Protein AF-0000000083608408 (afdb_homodimer)

Foldseek 3Di:
DVVVVVVVVVVVLVVLQVQLLVCLLVLVQVSNLVSVVVPRDQADQDPVFDGSLLSNLLSLRLSSNLSCLVSPRDFQDQTPVGDTSLRSNQVSVRPRNNVSCCVSPVVNVVSVVVCCVPVDNPPPPPPPPRPPPPPPVD/DVVVVVVVVVVVLVVLQVQLLVCLLVLVQVSNLVSVVVPRDQADQDPVFDGSLLSNLLSLRLSSNLSCLVSPRDFQDQTPVGDTSLRSNQVSVRPRNNVSCCVSPVVNVVSVVVVCVPVDNPPPPPPDCRPPPPPPVD

Radius of gyration: 24.08 Å; Cα contacts (8 Å, |Δi|>4): 326; chains: 2; bounding box: 54×74×50 Å

Solvent-accessible surface area (backbone atoms only — not comparable to full-atom values): 15756 Å² total; per-residue (Å²): 114,72,65,58,52,50,51,50,49,52,51,51,45,49,38,30,29,52,50,32,43,53,24,42,64,70,60,25,54,68,56,30,48,52,38,45,74,74,60,31,62,50,79,53,64,49,98,84,55,41,31,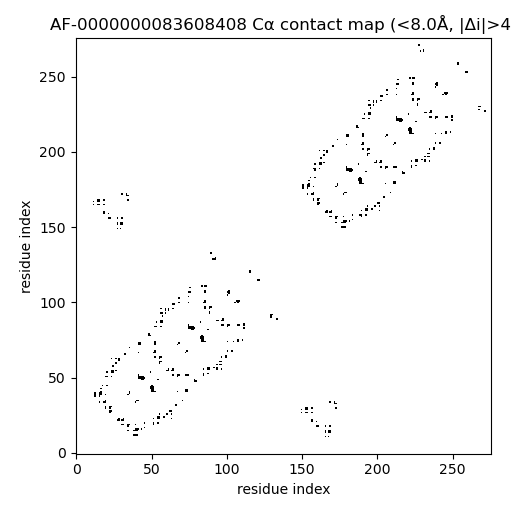51,55,47,42,12,46,75,64,67,32,60,69,49,38,53,53,38,52,75,69,64,40,78,54,74,58,63,41,91,86,67,41,28,49,55,52,48,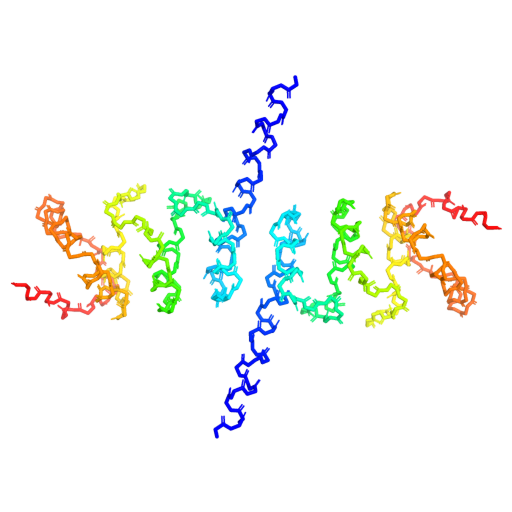19,57,72,68,63,36,82,56,48,36,58,51,45,45,70,76,39,56,71,45,52,57,53,49,52,54,47,45,66,67,67,40,73,78,72,63,76,74,79,70,80,64,77,82,71,74,64,76,80,121,115,74,63,59,53,50,50,49,50,50,50,51,44,50,39,31,29,51,49,34,44,51,24,44,64,72,60,26,56,67,56,30,49,54,38,45,75,75,60,32,62,51,81,53,65,48,98,83,55,42,31,50,54,47,42,12,45,75,63,66,32,59,70,50,37,52,53,38,51,75,69,64,40,77,54,73,59,65,41,91,86,67,43,28,49,56,52,50,18,57,75,66,63,36,80,56,46,36,58,51,45,43,71,76,37,56,69,48,53,58,53,50,53,56,46,46,68,67,68,40,74,77,72,62,76,74,78,69,80,63,76,84,72,76,65,76,81,121

Structure (mmCIF, N/CA/C/O backbone):
data_AF-0000000083608408-model_v1
#
loop_
_entity.id
_entity.type
_entity.pdbx_description
1 polymer 'Uncharacterized protein'
#
loop_
_atom_site.group_PDB
_atom_site.id
_atom_site.type_symbol
_atom_site.label_atom_id
_atom_site.label_alt_id
_atom_site.label_comp_id
_atom_site.label_asym_id
_atom_site.label_entity_id
_atom_site.label_seq_id
_atom_site.pdbx_PDB_ins_code
_atom_site.Cartn_x
_atom_site.Cartn_y
_atom_site.Cartn_z
_atom_site.occupancy
_atom_site.B_iso_or_equiv
_atom_site.auth_seq_id
_atom_site.auth_comp_id
_atom_site.auth_asym_id
_atom_site.auth_atom_id
_atom_site.pdbx_PDB_model_num
ATOM 1 N N . MET A 1 1 ? 26.375 12.125 -11.766 1 44.5 1 MET A N 1
ATOM 2 C CA . MET A 1 1 ? 25 12.523 -12.047 1 44.5 1 MET A CA 1
ATOM 3 C C . MET A 1 1 ? 24.156 11.328 -12.453 1 44.5 1 MET A C 1
ATOM 5 O O . MET A 1 1 ? 22.984 11.211 -12.055 1 44.5 1 MET A O 1
ATOM 9 N N . LEU A 1 2 ? 24.766 10.391 -13.344 1 52.06 2 LEU A N 1
ATOM 10 C CA . LEU A 1 2 ? 24.172 9.188 -13.922 1 52.06 2 LEU A CA 1
ATOM 11 C C . LEU A 1 2 ? 23.75 8.219 -12.836 1 52.06 2 LEU A C 1
ATOM 13 O O . LEU A 1 2 ? 22.641 7.688 -12.867 1 52.06 2 LEU A O 1
ATOM 17 N N . ASN A 1 3 ? 24.594 8.195 -11.758 1 60.78 3 ASN A N 1
ATOM 18 C CA . ASN A 1 3 ? 24.531 7.145 -10.75 1 60.78 3 ASN A CA 1
ATOM 19 C C . ASN A 1 3 ? 23.453 7.434 -9.703 1 60.78 3 ASN A C 1
ATOM 21 O O . ASN A 1 3 ? 22.797 6.512 -9.203 1 60.78 3 ASN A O 1
ATOM 25 N N . VAL A 1 4 ? 23.188 8.812 -9.586 1 64.75 4 VAL A N 1
ATOM 26 C CA . VAL A 1 4 ? 22.172 9.227 -8.633 1 64.75 4 VAL A CA 1
ATOM 27 C C . VAL A 1 4 ? 20.781 8.977 -9.211 1 64.75 4 VAL A C 1
ATOM 29 O O . VAL A 1 4 ? 19.875 8.508 -8.516 1 64.75 4 VAL A O 1
ATOM 32 N N . GLU A 1 5 ? 20.781 9.141 -10.484 1 74.69 5 GLU A N 1
ATOM 33 C CA . GLU A 1 5 ? 19.5 8.961 -11.148 1 74.69 5 GLU A CA 1
ATOM 34 C C . GLU A 1 5 ? 19.094 7.492 -11.18 1 74.69 5 GLU A C 1
ATOM 36 O O . GLU A 1 5 ? 17.922 7.164 -10.992 1 74.69 5 GLU A O 1
ATOM 41 N N . GLU A 1 6 ? 20.141 6.723 -11.422 1 76.69 6 GLU A N 1
ATOM 42 C CA . GLU A 1 6 ? 19.859 5.293 -11.453 1 76.69 6 GLU A CA 1
ATOM 43 C C . GLU A 1 6 ? 19.469 4.777 -10.07 1 76.69 6 GLU A C 1
ATOM 45 O O . GLU A 1 6 ? 18.562 3.953 -9.945 1 76.69 6 GLU A O 1
ATOM 50 N N . THR A 1 7 ? 20.141 5.227 -9.164 1 80.56 7 THR A N 1
ATOM 51 C CA . THR A 1 7 ? 19.844 4.828 -7.789 1 80.56 7 THR A CA 1
ATOM 52 C C . THR A 1 7 ? 18.453 5.281 -7.383 1 80.56 7 THR A C 1
ATOM 54 O O . THR A 1 7 ? 17.719 4.531 -6.742 1 80.56 7 THR A O 1
ATOM 57 N N . ASP A 1 8 ? 18.109 6.422 -7.852 1 82.56 8 ASP A N 1
ATOM 58 C CA . ASP A 1 8 ? 16.781 6.949 -7.543 1 82.56 8 ASP A CA 1
ATOM 59 C C . ASP A 1 8 ? 15.695 6.129 -8.227 1 82.56 8 ASP A C 1
ATOM 61 O O . ASP A 1 8 ? 14.656 5.84 -7.621 1 82.56 8 ASP A O 1
ATOM 65 N N . ARG A 1 9 ? 16.047 5.707 -9.375 1 87.81 9 ARG A N 1
ATOM 66 C CA . ARG A 1 9 ? 15.086 4.891 -10.117 1 87.81 9 ARG A CA 1
ATOM 67 C C . ARG A 1 9 ? 14.898 3.531 -9.453 1 87.81 9 ARG A C 1
ATOM 69 O O . ARG A 1 9 ? 13.781 3.027 -9.367 1 87.81 9 ARG A O 1
ATOM 76 N N . GLU A 1 10 ? 15.906 2.965 -8.992 1 88.75 10 GLU A N 1
ATOM 77 C CA . GLU A 1 10 ? 15.836 1.653 -8.352 1 88.75 10 GLU A CA 1
ATOM 78 C C . GLU A 1 10 ? 15.102 1.728 -7.02 1 88.75 10 GLU A C 1
ATOM 80 O O . GLU A 1 10 ? 14.344 0.819 -6.672 1 88.75 10 GLU A O 1
ATOM 85 N N . THR A 1 11 ? 15.352 2.738 -6.371 1 89.81 11 THR A N 1
ATOM 86 C CA . THR A 1 11 ? 14.68 2.928 -5.09 1 89.81 11 THR A CA 1
ATOM 87 C C . THR A 1 11 ? 13.172 3.086 -5.289 1 89.81 11 THR A C 1
ATOM 89 O O . THR A 1 11 ? 12.383 2.504 -4.547 1 89.81 11 THR A O 1
ATOM 92 N N . LYS A 1 12 ? 12.844 3.83 -6.289 1 91 12 LYS A N 1
ATOM 93 C CA . LYS A 1 12 ? 11.43 4.035 -6.598 1 91 12 LYS A CA 1
ATOM 94 C C . LYS A 1 12 ? 10.766 2.729 -7.016 1 91 12 LYS A C 1
ATOM 96 O O . LYS A 1 12 ? 9.625 2.455 -6.629 1 91 12 LYS A O 1
ATOM 101 N N . LYS A 1 13 ? 11.492 2.016 -7.719 1 92.62 13 LYS A N 1
ATOM 102 C CA . LYS A 1 13 ? 10.961 0.722 -8.141 1 92.62 13 LYS A CA 1
ATOM 103 C C . LYS A 1 13 ? 10.766 -0.206 -6.941 1 92.62 13 LYS A C 1
ATOM 105 O O . LYS A 1 13 ? 9.758 -0.914 -6.859 1 92.62 13 LYS A O 1
ATOM 110 N N . MET A 1 14 ? 11.664 -0.165 -6.082 1 94.5 14 MET A N 1
ATOM 111 C CA . MET A 1 14 ? 11.578 -0.999 -4.887 1 94.5 14 MET A CA 1
ATOM 112 C C . MET A 1 14 ? 10.43 -0.548 -3.99 1 94.5 14 MET A C 1
ATOM 114 O O . MET A 1 14 ? 9.711 -1.377 -3.428 1 94.5 14 MET A O 1
ATOM 118 N N . ASP A 1 15 ? 10.242 0.715 -3.867 1 94.94 15 ASP A N 1
ATOM 119 C CA . ASP A 1 15 ? 9.125 1.247 -3.092 1 94.94 15 ASP A CA 1
ATOM 120 C C . ASP A 1 15 ? 7.789 0.808 -3.684 1 94.94 15 ASP A C 1
ATOM 122 O O . ASP A 1 15 ? 6.863 0.456 -2.949 1 94.94 15 ASP A O 1
ATOM 126 N N . MET A 1 16 ? 7.746 0.791 -4.969 1 96.75 16 MET A N 1
ATOM 127 C CA . MET A 1 16 ? 6.527 0.374 -5.656 1 96.75 16 MET A CA 1
ATOM 128 C C . MET A 1 16 ? 6.246 -1.105 -5.418 1 96.75 16 MET A C 1
ATOM 130 O O . MET A 1 16 ? 5.098 -1.5 -5.223 1 96.75 16 MET A O 1
ATOM 134 N N . PHE A 1 17 ? 7.316 -1.763 -5.457 1 97.19 17 PHE A N 1
ATOM 135 C CA . PHE A 1 17 ? 7.199 -3.191 -5.199 1 97.19 17 PHE A CA 1
ATOM 136 C C . PHE A 1 17 ? 6.656 -3.445 -3.795 1 97.19 17 PHE A C 1
ATOM 138 O O . PHE A 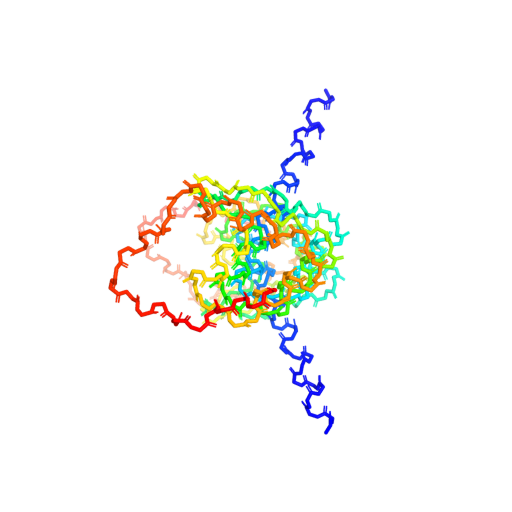1 17 ? 5.707 -4.211 -3.619 1 97.19 17 PHE A O 1
ATOM 145 N N . PHE A 1 18 ? 7.156 -2.787 -2.889 1 97.44 18 PHE A N 1
ATOM 146 C CA . PHE A 1 18 ? 6.73 -3.02 -1.513 1 97.44 18 PHE A CA 1
ATOM 147 C C . PHE A 1 18 ? 5.305 -2.529 -1.297 1 97.44 18 PHE A C 1
ATOM 149 O O . PHE A 1 18 ? 4.527 -3.16 -0.577 1 97.44 18 PHE A O 1
ATOM 156 N N . ALA A 1 19 ? 4.98 -1.466 -1.859 1 98.12 19 ALA A N 1
ATOM 157 C CA . ALA A 1 19 ? 3.604 -0.984 -1.807 1 98.12 19 ALA A CA 1
ATOM 158 C C . ALA A 1 19 ? 2.641 -2.008 -2.402 1 98.12 19 ALA A C 1
ATOM 160 O O . ALA A 1 19 ? 1.568 -2.258 -1.846 1 98.12 19 ALA A O 1
ATOM 161 N N . LEU A 1 20 ? 3.041 -2.594 -3.455 1 98.5 20 LEU A N 1
ATOM 162 C CA . LEU A 1 20 ? 2.219 -3.625 -4.078 1 98.5 20 LEU A CA 1
ATOM 163 C C . LEU A 1 20 ? 2.031 -4.812 -3.141 1 98.5 20 LEU A C 1
ATOM 165 O O . LEU A 1 20 ? 0.909 -5.289 -2.953 1 98.5 20 LEU A O 1
ATOM 169 N N . CYS A 1 21 ? 3.139 -5.227 -2.578 1 98.31 21 CYS A N 1
ATOM 170 C CA . CYS A 1 21 ? 3.051 -6.367 -1.673 1 98.31 21 CYS A CA 1
ATOM 171 C C . CYS A 1 21 ? 2.066 -6.09 -0.543 1 98.31 21 CYS A C 1
ATOM 173 O O . CYS A 1 21 ? 1.27 -6.957 -0.182 1 98.31 21 CYS A O 1
ATOM 175 N N . MET A 1 22 ? 2.107 -4.922 -0.056 1 97.38 22 MET A N 1
ATOM 176 C CA . MET A 1 22 ? 1.212 -4.555 1.038 1 97.38 22 MET A CA 1
ATOM 177 C C . MET A 1 22 ? -0.243 -4.582 0.583 1 97.38 22 MET A C 1
ATOM 179 O O . MET A 1 22 ? -1.108 -5.109 1.283 1 97.38 22 MET A O 1
ATOM 183 N N . THR A 1 23 ? -0.482 -4.016 -0.539 1 98.31 23 THR A N 1
ATOM 184 C CA . THR A 1 23 ? -1.849 -3.955 -1.047 1 98.31 23 THR A CA 1
ATOM 185 C C . THR A 1 23 ? -2.361 -5.352 -1.381 1 98.31 23 THR A C 1
ATOM 187 O O . THR A 1 23 ? -3.541 -5.648 -1.18 1 98.31 23 THR A O 1
ATOM 190 N N . VAL A 1 24 ? -1.518 -6.188 -1.863 1 98.38 24 VAL A N 1
ATOM 191 C CA . VAL A 1 24 ? -1.881 -7.562 -2.182 1 98.38 24 VAL A CA 1
ATOM 192 C C . VAL A 1 24 ? -2.217 -8.32 -0.899 1 98.38 24 VAL A C 1
ATOM 194 O O . VAL A 1 24 ? -3.236 -9.008 -0.826 1 98.38 24 VAL A O 1
ATOM 197 N N . GLU A 1 25 ? -1.402 -8.164 0.03 1 97.31 25 GLU A N 1
ATOM 198 C CA . GLU A 1 25 ? -1.582 -8.852 1.307 1 97.31 25 GLU A CA 1
ATOM 199 C C . GLU A 1 25 ? -2.916 -8.477 1.948 1 97.31 25 GLU A C 1
ATOM 201 O O . GLU A 1 25 ? -3.598 -9.336 2.516 1 97.31 25 GLU A O 1
ATOM 206 N N . LYS A 1 26 ? -3.32 -7.219 1.754 1 97.06 26 LYS A N 1
ATOM 207 C CA . LYS A 1 26 ? -4.523 -6.727 2.422 1 97.06 26 LYS A CA 1
ATOM 208 C C . LYS A 1 26 ? -5.75 -6.887 1.531 1 97.06 26 LYS A C 1
ATOM 210 O O . LYS A 1 26 ? -6.883 -6.719 1.991 1 97.06 26 LYS A O 1
ATOM 215 N N . GLY A 1 27 ? -5.512 -7.156 0.297 1 97.38 27 GLY A N 1
ATOM 216 C CA . GLY A 1 27 ? -6.617 -7.363 -0.625 1 97.38 27 GLY A CA 1
ATOM 217 C C . GLY A 1 27 ? -7.176 -6.07 -1.188 1 97.38 27 GLY A C 1
ATOM 218 O O . GLY A 1 27 ? -8.352 -6 -1.548 1 97.38 27 GLY A O 1
ATOM 219 N N . TYR A 1 28 ? -6.422 -5.031 -1.201 1 97.44 28 TYR A N 1
ATOM 220 C CA . TYR A 1 28 ? -6.844 -3.77 -1.799 1 97.44 28 TYR A CA 1
ATOM 221 C C . TYR A 1 28 ? -6.68 -3.803 -3.314 1 97.44 28 TYR A C 1
ATOM 223 O O . TYR A 1 28 ? -5.703 -3.277 -3.85 1 97.44 28 TYR A O 1
ATOM 231 N N . LEU A 1 29 ? -7.66 -4.262 -3.963 1 97.5 29 LEU A N 1
ATOM 232 C CA . LEU A 1 29 ? -7.598 -4.633 -5.375 1 97.5 29 LEU A CA 1
ATOM 233 C C . LEU A 1 29 ? -7.316 -3.412 -6.242 1 97.5 29 LEU A C 1
ATOM 235 O O . LEU A 1 29 ? -6.422 -3.441 -7.09 1 97.5 29 LEU A O 1
ATOM 239 N N . LEU A 1 30 ? -8.031 -2.387 -6.039 1 96.81 30 LEU A N 1
ATOM 240 C CA . LEU A 1 30 ? -7.895 -1.199 -6.875 1 96.81 30 LEU A CA 1
ATOM 241 C C . LEU A 1 30 ? -6.523 -0.56 -6.684 1 96.81 30 LEU A C 1
ATOM 243 O O . LEU A 1 30 ? -5.902 -0.118 -7.652 1 96.81 30 LEU A O 1
ATOM 247 N N . ALA A 1 31 ? -6.074 -0.436 -5.48 1 98 31 ALA A N 1
ATOM 248 C CA . ALA A 1 31 ? -4.75 0.111 -5.203 1 98 31 ALA A CA 1
ATOM 249 C C . ALA A 1 31 ? -3.66 -0.73 -5.859 1 98 31 ALA A C 1
ATOM 251 O O . ALA A 1 31 ? -2.725 -0.191 -6.457 1 98 31 ALA A O 1
ATOM 252 N N . ALA A 1 32 ? -3.795 -2.016 -5.754 1 98.5 32 ALA A N 1
ATOM 253 C CA . ALA A 1 32 ? -2.832 -2.91 -6.391 1 98.5 32 ALA A CA 1
ATOM 254 C C . ALA A 1 32 ? -2.809 -2.705 -7.906 1 98.5 32 ALA A C 1
ATOM 256 O O . ALA A 1 32 ? -1.738 -2.646 -8.516 1 98.5 32 ALA A O 1
ATOM 257 N N . LYS A 1 33 ? -3.938 -2.6 -8.438 1 98.12 33 LYS A N 1
ATOM 258 C CA . LYS A 1 33 ? -4.027 -2.393 -9.883 1 98.12 33 LYS A CA 1
ATOM 259 C C . LYS A 1 33 ? -3.312 -1.112 -10.297 1 98.12 33 LYS A C 1
ATOM 261 O O . LYS A 1 33 ? -2.586 -1.099 -11.297 1 98.12 33 LYS A O 1
ATOM 266 N N . LEU A 1 34 ? -3.506 -0.077 -9.555 1 97.5 34 LEU A N 1
ATOM 267 C CA . LEU A 1 34 ? -2.859 1.195 -9.867 1 97.5 34 LEU A CA 1
ATOM 268 C C . LEU A 1 34 ? -1.342 1.058 -9.828 1 97.5 34 LEU A C 1
ATOM 270 O O . LEU A 1 34 ? -0.644 1.577 -10.703 1 97.5 34 LEU A O 1
ATOM 274 N N . LEU A 1 35 ? -0.902 0.351 -8.836 1 98.19 35 LEU A N 1
ATOM 275 C CA . LEU A 1 35 ? 0.536 0.172 -8.664 1 98.19 35 LEU A CA 1
ATOM 276 C C . LEU A 1 35 ? 1.116 -0.667 -9.797 1 98.19 35 LEU A C 1
ATOM 278 O O . LEU A 1 35 ? 2.176 -0.343 -10.336 1 98.19 35 LEU A O 1
ATOM 282 N N . ILE A 1 36 ? 0.429 -1.631 -10.219 1 98.12 36 ILE A N 1
ATOM 283 C CA . ILE A 1 36 ? 0.855 -2.508 -11.305 1 98.12 36 ILE A CA 1
ATOM 284 C C . ILE A 1 36 ? 0.865 -1.731 -12.625 1 98.12 36 ILE A C 1
ATOM 286 O O . ILE A 1 36 ? 1.832 -1.8 -13.383 1 98.12 36 ILE A O 1
ATOM 290 N N . ASP A 1 37 ? -0.181 -0.978 -12.805 1 97.19 37 ASP A N 1
ATOM 291 C CA . ASP A 1 37 ? -0.299 -0.207 -14.039 1 97.19 37 ASP A CA 1
ATOM 292 C C . ASP A 1 37 ? 0.819 0.827 -14.148 1 97.19 37 ASP A C 1
ATOM 294 O O . ASP A 1 37 ? 1.257 1.16 -15.258 1 97.19 37 ASP A O 1
ATOM 298 N N . TYR A 1 38 ? 1.264 1.273 -13.055 1 96.19 38 TYR A N 1
ATOM 299 C CA . TYR A 1 38 ? 2.338 2.262 -13.062 1 96.19 38 TYR A CA 1
ATOM 300 C C . TYR A 1 38 ? 3.684 1.601 -13.328 1 96.19 38 TYR A C 1
ATOM 302 O O . TYR A 1 38 ? 4.633 2.262 -13.758 1 96.19 38 TYR A O 1
ATOM 310 N N . GLY A 1 39 ? 3.791 0.252 -12.836 1 95.69 39 GLY A N 1
ATOM 311 C CA . GLY A 1 39 ? 5.016 -0.434 -13.211 1 95.69 39 GLY A CA 1
ATOM 312 C C . GLY A 1 39 ? 5.648 -1.198 -12.062 1 95.69 39 GLY A C 1
ATOM 313 O O . GLY A 1 39 ? 6.816 -1.588 -12.141 1 95.69 39 GLY A O 1
ATOM 314 N N . ALA A 1 40 ? 4.891 -1.402 -11.039 1 97.38 40 ALA A N 1
ATOM 315 C CA . ALA A 1 40 ? 5.434 -2.205 -9.945 1 97.38 40 ALA A CA 1
ATOM 316 C C . ALA A 1 40 ? 5.867 -3.582 -10.445 1 97.38 40 ALA A C 1
ATOM 318 O O . ALA A 1 40 ? 5.133 -4.242 -11.18 1 97.38 40 ALA A O 1
ATOM 319 N N . PRO A 1 41 ? 7.027 -4.016 -10.047 1 96.75 41 PRO A N 1
ATOM 320 C CA . PRO A 1 41 ? 7.477 -5.336 -10.492 1 96.75 41 PRO A CA 1
ATOM 321 C C . PRO A 1 41 ? 6.668 -6.477 -9.867 1 96.75 41 PRO A C 1
ATOM 323 O O . PRO A 1 41 ? 6.273 -6.395 -8.703 1 96.75 41 PRO A O 1
ATOM 326 N N . LEU A 1 42 ? 6.516 -7.5 -10.656 1 97.81 42 LEU A N 1
ATOM 327 C CA . LEU A 1 42 ? 5.703 -8.633 -10.219 1 97.81 42 LEU A CA 1
ATOM 328 C C . LEU A 1 42 ? 6.574 -9.844 -9.93 1 97.81 42 LEU A C 1
ATOM 330 O O . LEU A 1 42 ? 6.09 -10.859 -9.414 1 97.81 42 LEU A O 1
ATOM 334 N N . ASP A 1 43 ? 7.887 -9.734 -10.172 1 95.44 43 ASP A N 1
ATOM 335 C CA . ASP A 1 43 ? 8.758 -10.906 -10.117 1 95.44 43 ASP A CA 1
ATOM 336 C C . ASP A 1 43 ? 9.789 -10.766 -9 1 95.44 43 ASP A C 1
ATOM 338 O O . ASP A 1 43 ? 10.68 -11.609 -8.859 1 95.44 43 ASP A O 1
ATOM 342 N N . ARG A 1 44 ? 9.664 -9.719 -8.258 1 94.5 44 ARG A N 1
ATOM 343 C CA . ARG A 1 44 ? 10.578 -9.539 -7.137 1 94.5 44 ARG A CA 1
ATOM 344 C C . ARG A 1 44 ? 10.094 -10.297 -5.91 1 94.5 44 ARG A C 1
ATOM 346 O O . ARG A 1 44 ? 8.922 -10.688 -5.832 1 94.5 44 ARG A O 1
ATOM 353 N N . LEU A 1 45 ? 11.062 -10.477 -5.004 1 93.56 45 LEU A N 1
ATOM 354 C CA . LEU A 1 45 ? 10.781 -11.195 -3.764 1 93.56 45 LEU A CA 1
ATOM 355 C C . LEU A 1 45 ? 10.773 -10.242 -2.574 1 93.56 45 LEU A C 1
ATOM 357 O O . LEU A 1 45 ? 11.602 -9.32 -2.506 1 93.56 45 LEU A O 1
ATOM 361 N N . ASN A 1 46 ? 9.797 -10.5 -1.724 1 93.94 46 ASN A N 1
ATOM 362 C CA . ASN A 1 46 ? 9.797 -9.695 -0.504 1 93.94 46 ASN A CA 1
ATOM 363 C C . ASN A 1 46 ? 10.711 -10.297 0.561 1 93.94 46 ASN A C 1
ATOM 365 O O . ASN A 1 46 ? 11.539 -11.156 0.259 1 93.94 46 ASN A O 1
ATOM 369 N N . GLU A 1 47 ? 10.57 -9.805 1.775 1 90.62 47 GLU A N 1
ATOM 370 C CA . GLU A 1 47 ? 11.484 -10.172 2.848 1 90.62 47 GLU A CA 1
ATOM 371 C C . GLU A 1 47 ? 11.32 -11.648 3.227 1 90.62 47 GLU A C 1
ATOM 373 O O . GLU A 1 47 ? 12.25 -12.258 3.764 1 90.62 47 GLU A O 1
ATOM 378 N N . VAL A 1 48 ? 10.211 -12.227 2.955 1 91.12 48 VAL A N 1
ATOM 379 C CA . VAL A 1 48 ? 9.992 -13.625 3.301 1 91.12 48 VAL A CA 1
ATOM 380 C C . VAL A 1 48 ? 10.039 -14.484 2.037 1 91.12 48 VAL A C 1
ATOM 382 O O . VAL A 1 48 ? 9.5 -15.594 2.014 1 91.12 48 VAL A O 1
ATOM 385 N N . ASP A 1 49 ? 10.531 -13.898 0.958 1 91.25 49 ASP A N 1
ATOM 386 C CA . ASP A 1 49 ? 10.844 -14.594 -0.289 1 91.25 49 ASP A CA 1
ATOM 387 C C . ASP A 1 49 ? 9.562 -15.016 -1.011 1 91.25 49 ASP A C 1
ATOM 389 O O . ASP A 1 49 ? 9.469 -16.141 -1.497 1 91.25 49 ASP A O 1
ATOM 393 N N . LEU A 1 50 ? 8.648 -14.172 -0.973 1 94.81 50 LEU A N 1
ATOM 394 C CA . LEU A 1 50 ? 7.414 -14.406 -1.709 1 94.81 50 LEU A CA 1
ATOM 395 C C . LEU A 1 50 ? 7.215 -13.352 -2.795 1 94.81 50 LEU A C 1
ATOM 397 O O . LEU A 1 50 ? 7.492 -12.172 -2.576 1 94.81 50 LEU A O 1
ATOM 401 N N . LYS A 1 51 ? 6.754 -13.812 -3.916 1 97.12 51 LYS A N 1
ATOM 402 C CA . LYS A 1 51 ? 6.301 -12.898 -4.961 1 97.12 51 LYS A CA 1
ATOM 403 C C . LYS A 1 51 ? 4.859 -12.453 -4.715 1 97.12 51 LYS A C 1
ATOM 405 O O . LYS A 1 51 ? 4.109 -13.133 -4.012 1 97.12 51 LYS A O 1
ATOM 410 N N . PRO A 1 52 ? 4.426 -11.336 -5.379 1 98.12 52 PRO A N 1
ATOM 411 C CA . PRO A 1 52 ? 3.061 -10.852 -5.184 1 98.12 52 PRO A CA 1
ATOM 412 C C . PRO A 1 52 ? 2.008 -11.922 -5.457 1 98.12 52 PRO A C 1
ATOM 414 O O . PRO A 1 52 ? 1.04 -12.047 -4.703 1 98.12 52 PRO A O 1
ATOM 417 N N . LEU A 1 53 ? 2.234 -12.758 -6.441 1 98.25 53 LEU A N 1
ATOM 418 C CA . LEU A 1 53 ? 1.276 -13.805 -6.77 1 98.25 53 LEU A CA 1
ATOM 419 C C . LEU A 1 53 ? 1.184 -14.828 -5.641 1 98.25 53 LEU A C 1
ATOM 421 O O . LEU A 1 53 ? 0.087 -15.266 -5.285 1 98.25 53 LEU A O 1
ATOM 425 N N . GLU A 1 54 ? 2.285 -15.195 -5.148 1 97.12 54 GLU A N 1
ATOM 426 C CA . GLU A 1 54 ? 2.305 -16.156 -4.055 1 97.12 54 GLU A CA 1
ATOM 427 C C . GLU A 1 54 ? 1.627 -15.602 -2.807 1 97.12 54 GLU A C 1
ATOM 429 O O . GLU A 1 54 ? 0.905 -16.312 -2.111 1 97.12 54 GLU A O 1
ATOM 434 N N . ILE A 1 55 ? 1.845 -14.344 -2.529 1 97.69 55 ILE A N 1
ATOM 435 C CA . ILE A 1 55 ? 1.166 -13.68 -1.419 1 97.69 55 ILE A CA 1
ATOM 436 C C . ILE A 1 55 ? -0.346 -13.766 -1.616 1 97.69 55 ILE A C 1
ATOM 438 O O . ILE A 1 55 ? -1.079 -14.125 -0.694 1 97.69 55 ILE A O 1
ATOM 442 N N . ALA A 1 56 ? -0.765 -13.43 -2.775 1 98.44 56 ALA A N 1
ATOM 443 C CA . ALA A 1 56 ? -2.191 -13.445 -3.09 1 98.44 56 ALA A CA 1
ATOM 444 C C . ALA A 1 56 ? -2.781 -14.836 -2.877 1 98.44 56 ALA A C 1
ATOM 446 O O . ALA A 1 56 ? -3.898 -14.977 -2.375 1 98.44 56 ALA A O 1
ATOM 447 N N . ILE A 1 57 ? -2.041 -15.844 -3.264 1 97.31 57 ILE A N 1
ATOM 448 C CA . ILE A 1 57 ? -2.482 -17.219 -3.135 1 97.31 57 ILE A CA 1
ATOM 449 C C . ILE A 1 57 ? -2.604 -17.594 -1.656 1 97.31 57 ILE A C 1
ATOM 451 O O . ILE A 1 57 ? -3.627 -18.125 -1.227 1 97.31 57 ILE A O 1
ATOM 455 N N . LEU A 1 58 ? -1.63 -17.266 -0.938 1 96.19 58 LEU A N 1
ATOM 456 C CA . LEU A 1 58 ? -1.592 -17.625 0.478 1 96.19 58 LEU A CA 1
ATOM 457 C C . LEU A 1 58 ? -2.689 -16.906 1.248 1 96.19 58 LEU A C 1
ATOM 459 O O . LEU A 1 58 ? -3.256 -17.453 2.197 1 96.19 58 LEU A O 1
ATOM 463 N N . GLU A 1 59 ? -3.035 -15.695 0.802 1 96.5 59 GLU A N 1
ATOM 464 C CA . GLU A 1 59 ? -4.059 -14.898 1.466 1 96.5 59 GLU A CA 1
ATOM 465 C C . GLU A 1 59 ? -5.449 -15.219 0.928 1 96.5 59 GLU A C 1
ATOM 467 O O . GLU A 1 59 ? -6.438 -14.602 1.33 1 96.5 59 GLU A O 1
ATOM 472 N N . GLU A 1 60 ? -5.52 -16.078 -0.02 1 96.38 60 GLU A N 1
ATOM 473 C CA . GLU A 1 60 ? -6.77 -16.547 -0.613 1 96.38 60 GLU A CA 1
ATOM 474 C C . GLU A 1 60 ? -7.566 -15.391 -1.208 1 96.38 60 GLU A C 1
ATOM 476 O O . GLU A 1 60 ? -8.773 -15.266 -0.97 1 96.38 60 GLU A O 1
ATOM 481 N N . GLN A 1 61 ? -6.875 -14.547 -1.866 1 96.88 61 GLN A N 1
ATOM 482 C CA . GLN A 1 61 ? -7.488 -13.414 -2.557 1 96.88 61 GLN A CA 1
ATOM 483 C C . GLN A 1 61 ? -7.723 -13.734 -4.031 1 96.88 61 GLN A C 1
ATOM 485 O O . GLN A 1 61 ? -6.891 -13.414 -4.883 1 96.88 61 GLN A O 1
ATOM 490 N N . GLU A 1 62 ? -8.836 -14.211 -4.316 1 96.81 62 GLU A N 1
ATOM 491 C CA . GLU A 1 62 ? -9.141 -14.727 -5.645 1 96.81 62 GLU A CA 1
ATOM 492 C C . GLU A 1 62 ? -9.039 -13.625 -6.703 1 96.81 62 GLU A C 1
ATOM 494 O O . GLU A 1 62 ? -8.422 -13.82 -7.75 1 96.81 62 GLU A O 1
ATOM 499 N N . ALA A 1 63 ? -9.656 -12.508 -6.355 1 97.69 63 ALA A N 1
ATOM 500 C CA . ALA A 1 63 ? -9.641 -11.406 -7.312 1 97.69 63 ALA A CA 1
ATOM 501 C C . ALA A 1 63 ? -8.227 -10.891 -7.543 1 97.69 63 ALA A C 1
ATOM 503 O O . ALA A 1 63 ? -7.875 -10.492 -8.656 1 97.69 63 ALA A O 1
ATOM 504 N N . MET A 1 64 ? -7.43 -10.93 -6.504 1 98.5 64 MET A N 1
ATOM 505 C CA . MET A 1 64 ? -6.043 -10.477 -6.594 1 98.5 64 MET A CA 1
ATOM 506 C C . MET A 1 64 ? -5.215 -11.43 -7.453 1 98.5 64 MET A C 1
ATOM 508 O O . MET A 1 64 ? -4.402 -10.992 -8.266 1 98.5 64 MET A O 1
ATOM 512 N N . VAL A 1 65 ? -5.41 -12.711 -7.316 1 98.25 65 VAL A N 1
ATOM 513 C CA . VAL A 1 65 ? -4.73 -13.703 -8.148 1 98.25 65 VAL A CA 1
ATOM 514 C C . VAL A 1 65 ? -5.066 -13.461 -9.617 1 98.25 65 VAL A C 1
ATOM 516 O O . VAL A 1 65 ? -4.176 -13.422 -10.461 1 98.25 65 VAL A O 1
ATOM 519 N N . SER A 1 66 ? -6.289 -13.273 -9.891 1 98.12 66 SER A N 1
ATOM 520 C CA . SER A 1 66 ? -6.73 -13.008 -11.258 1 98.12 66 SER A CA 1
ATOM 521 C C . SER A 1 66 ? -6.07 -11.75 -11.82 1 98.12 66 SER A C 1
ATOM 523 O O . SER A 1 66 ? -5.641 -11.734 -12.977 1 98.12 66 SER A O 1
ATOM 525 N N . LEU A 1 67 ? -6.035 -10.727 -11.023 1 98.44 67 LEU A N 1
ATOM 526 C CA . LEU A 1 67 ? -5.422 -9.469 -11.43 1 98.44 67 LEU A CA 1
ATOM 527 C C . LEU A 1 67 ? -3.953 -9.672 -11.789 1 98.44 67 LEU A C 1
ATOM 529 O O . LEU A 1 67 ? -3.498 -9.219 -12.844 1 98.44 67 LEU A O 1
ATOM 533 N N . LEU A 1 68 ? -3.252 -10.344 -10.914 1 98.62 68 LEU A N 1
ATOM 534 C CA . LEU A 1 68 ? -1.822 -10.555 -11.125 1 98.62 68 LEU A CA 1
ATOM 535 C C . LEU A 1 68 ? -1.569 -11.422 -12.352 1 98.62 68 LEU A C 1
ATOM 537 O O . LEU A 1 68 ? -0.656 -11.148 -13.133 1 98.62 68 LEU A O 1
ATOM 541 N N . LEU A 1 69 ? -2.346 -12.414 -12.602 1 97.81 69 LEU A N 1
ATOM 542 C CA . LEU A 1 69 ? -2.207 -13.281 -13.773 1 97.81 69 LEU A CA 1
ATOM 543 C C . LEU A 1 69 ? -2.496 -12.508 -15.055 1 97.81 69 LEU A C 1
ATOM 545 O O . LEU A 1 69 ? -1.812 -12.695 -16.062 1 97.81 69 LEU A O 1
ATOM 549 N N . SER A 1 70 ? -3.455 -11.648 -14.992 1 97.56 70 SER A N 1
ATOM 550 C CA . SER A 1 70 ? -3.814 -10.859 -16.172 1 97.56 70 SER A CA 1
ATOM 551 C C . SER A 1 70 ? -2.711 -9.875 -16.531 1 97.56 70 SER A C 1
ATOM 553 O O . SER A 1 70 ? -2.652 -9.398 -17.672 1 97.56 70 SER A O 1
ATOM 555 N N . HIS A 1 71 ? -1.845 -9.625 -15.602 1 97.81 71 HIS A N 1
ATOM 556 C CA . HIS A 1 71 ? -0.727 -8.719 -15.852 1 97.81 71 HIS A CA 1
ATOM 557 C C . HIS A 1 71 ? 0.585 -9.492 -15.969 1 97.81 71 HIS A C 1
ATOM 559 O O . HIS A 1 71 ? 1.661 -8.93 -15.758 1 97.81 71 HIS A O 1
ATOM 565 N N . ASN A 1 72 ? 0.44 -10.75 -16.125 1 96.5 72 ASN A N 1
ATOM 566 C CA . ASN A 1 72 ? 1.541 -11.625 -16.531 1 96.5 72 ASN A CA 1
ATOM 567 C C . ASN A 1 72 ? 2.504 -11.867 -15.367 1 96.5 72 ASN A C 1
ATOM 569 O O . ASN A 1 72 ? 3.719 -11.922 -15.562 1 96.5 72 ASN A O 1
ATOM 573 N N . ALA A 1 73 ? 1.954 -11.961 -14.203 1 97.75 73 ALA A N 1
ATOM 574 C CA . ALA A 1 73 ? 2.793 -12.422 -13.094 1 97.75 73 ALA A CA 1
ATOM 575 C C . ALA A 1 73 ? 3.408 -13.781 -13.398 1 97.75 73 ALA A C 1
ATOM 577 O O . ALA A 1 73 ? 2.738 -14.664 -13.938 1 97.75 73 ALA A O 1
ATOM 578 N N . PRO A 1 74 ? 4.656 -14.016 -13.008 1 95.44 74 PRO A N 1
ATOM 579 C CA . PRO A 1 74 ? 5.277 -15.312 -13.273 1 95.44 74 PRO A CA 1
ATOM 580 C C . PRO A 1 74 ? 4.645 -16.453 -12.469 1 95.44 74 PRO A C 1
ATOM 582 O O . PRO A 1 74 ? 4.312 -16.266 -11.297 1 95.44 74 PRO A O 1
ATOM 585 N N . VAL A 1 75 ? 4.57 -17.594 -13.133 1 95.5 75 VAL A N 1
ATOM 586 C CA . VAL A 1 75 ? 3.838 -18.672 -12.484 1 95.5 75 VAL A CA 1
ATOM 587 C C . VAL A 1 75 ? 4.73 -19.906 -12.383 1 95.5 75 VAL A C 1
ATOM 589 O O . VAL A 1 75 ? 4.43 -20.828 -11.633 1 95.5 75 VAL A O 1
ATOM 592 N N . ASN A 1 76 ? 5.848 -20 -13.062 1 90.81 76 ASN A N 1
ATOM 593 C CA . ASN A 1 76 ? 6.586 -21.25 -13.195 1 90.81 76 ASN A CA 1
ATOM 594 C C . ASN A 1 76 ? 7.906 -21.203 -12.438 1 90.81 76 ASN A C 1
ATOM 596 O O . ASN A 1 76 ? 8.617 -22.219 -12.352 1 90.81 76 ASN A O 1
ATOM 600 N N . GLY A 1 77 ? 8.227 -20.094 -11.922 1 88.06 77 GLY A N 1
ATOM 601 C CA . GLY A 1 77 ? 9.461 -20.031 -11.148 1 88.06 77 GLY A CA 1
ATOM 602 C C . GLY A 1 77 ? 9.336 -20.672 -9.773 1 88.06 77 GLY A C 1
ATOM 603 O O . GLY A 1 77 ? 8.289 -20.578 -9.133 1 88.06 77 GLY A O 1
ATOM 604 N N . PHE A 1 78 ? 10.453 -21.312 -9.375 1 86.94 78 PHE A N 1
ATOM 605 C CA . PHE A 1 78 ? 10.531 -21.859 -8.023 1 86.94 78 PHE A CA 1
ATOM 606 C C . PHE A 1 78 ? 10.984 -20.797 -7.031 1 86.94 78 PHE A C 1
ATOM 608 O O . PHE A 1 78 ? 11.867 -19.984 -7.344 1 86.94 78 PHE A O 1
ATOM 615 N N . ASN A 1 79 ? 10.289 -20.828 -5.906 1 87.12 79 ASN A N 1
ATOM 616 C CA . ASN A 1 79 ? 10.789 -19.938 -4.871 1 87.12 79 ASN A CA 1
ATOM 617 C C . ASN A 1 79 ? 11.922 -20.562 -4.078 1 87.12 79 ASN A C 1
ATOM 619 O O . ASN A 1 79 ? 12.469 -21.594 -4.484 1 87.12 79 ASN A O 1
ATOM 623 N N . ARG A 1 80 ? 12.273 -19.891 -3.066 1 84.75 80 ARG A N 1
ATOM 624 C CA . ARG A 1 80 ? 13.438 -20.344 -2.311 1 84.75 80 ARG A CA 1
ATOM 625 C C . ARG A 1 80 ? 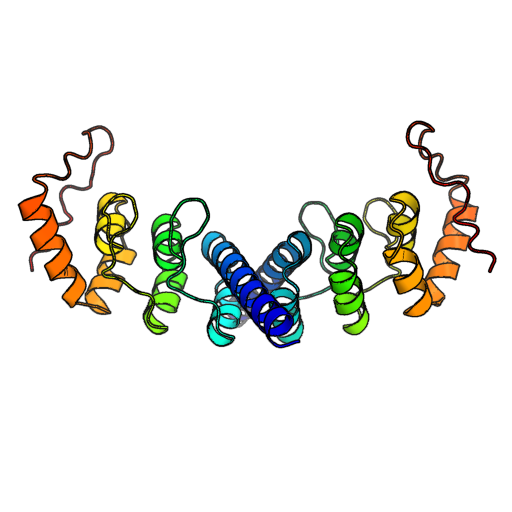13.164 -21.688 -1.638 1 84.75 80 ARG A C 1
ATOM 627 O O . ARG A 1 80 ? 14.094 -22.422 -1.301 1 84.75 80 ARG A O 1
ATOM 634 N N . TYR A 1 81 ? 11.953 -22.047 -1.502 1 82.12 81 TYR A N 1
ATOM 635 C CA . TYR A 1 81 ? 11.555 -23.297 -0.846 1 82.12 81 TYR A CA 1
ATOM 636 C C . TYR A 1 81 ? 11.312 -24.391 -1.869 1 82.12 81 TYR A C 1
ATOM 638 O O . TYR A 1 81 ? 10.945 -25.516 -1.507 1 82.12 81 TYR A O 1
ATOM 646 N N . GLY A 1 82 ? 11.43 -24.031 -3.127 1 82.81 82 GLY A N 1
ATOM 647 C CA . GLY A 1 82 ? 11.266 -25.016 -4.18 1 82.81 82 GLY A CA 1
ATOM 648 C C . GLY A 1 82 ? 9.82 -25.156 -4.637 1 82.81 82 GLY A C 1
ATOM 649 O O . GLY A 1 82 ? 9.445 -26.188 -5.203 1 82.81 82 GLY A O 1
ATOM 650 N N . PHE A 1 83 ? 9.031 -24.172 -4.348 1 87.62 83 PHE A N 1
ATOM 651 C CA . PHE A 1 83 ? 7.625 -24.266 -4.711 1 87.62 83 PHE A CA 1
ATOM 652 C C . PHE A 1 83 ? 7.281 -23.281 -5.824 1 87.62 83 PHE A C 1
ATOM 654 O O . PHE A 1 83 ? 7.766 -22.141 -5.824 1 87.62 83 PHE A O 1
ATOM 661 N N . THR A 1 84 ? 6.441 -23.797 -6.707 1 90.56 84 THR A N 1
ATOM 662 C CA . THR A 1 84 ? 5.789 -22.922 -7.668 1 90.56 84 THR A CA 1
ATOM 663 C C . THR A 1 84 ? 4.465 -22.391 -7.117 1 90.56 84 THR A C 1
ATOM 665 O O . THR A 1 84 ? 3.939 -22.938 -6.141 1 90.56 84 THR A O 1
ATOM 668 N N . PRO A 1 85 ? 3.932 -21.391 -7.805 1 94.62 85 PRO A N 1
ATOM 669 C CA . PRO A 1 85 ? 2.623 -20.922 -7.355 1 94.62 85 PRO A CA 1
ATOM 670 C C . PRO A 1 85 ? 1.553 -22 -7.383 1 94.62 85 PRO A C 1
ATOM 672 O O . PRO A 1 85 ? 0.738 -22.094 -6.461 1 94.62 85 PRO A O 1
ATOM 675 N N . LEU A 1 86 ? 1.592 -22.859 -8.328 1 92.31 86 LEU A N 1
ATOM 676 C CA . LEU A 1 86 ? 0.628 -23.953 -8.391 1 92.31 86 LEU A CA 1
ATOM 677 C C . LEU A 1 86 ? 0.813 -24.906 -7.219 1 92.31 86 LEU A C 1
ATOM 679 O O . LEU A 1 86 ? -0.162 -25.312 -6.582 1 92.31 86 LEU A O 1
ATOM 683 N N . MET A 1 87 ? 2.037 -25.219 -6.973 1 88.06 87 MET A N 1
ATOM 684 C CA . MET A 1 87 ? 2.33 -26.094 -5.844 1 88.06 87 MET A CA 1
ATOM 685 C C . MET A 1 87 ? 1.826 -25.5 -4.535 1 88.06 87 MET A C 1
ATOM 687 O O . MET A 1 87 ? 1.196 -26.172 -3.73 1 88.06 87 MET A O 1
ATOM 691 N N . ILE A 1 88 ? 2.041 -24.25 -4.336 1 90.75 88 ILE A N 1
ATOM 692 C CA . ILE A 1 88 ? 1.58 -23.547 -3.146 1 90.75 88 ILE A CA 1
ATOM 693 C C . ILE A 1 88 ? 0.057 -23.609 -3.061 1 90.75 88 ILE A C 1
ATOM 695 O O . ILE A 1 88 ? -0.497 -23.875 -1.991 1 90.75 88 ILE A O 1
ATOM 699 N N . SER A 1 89 ? -0.589 -23.359 -4.129 1 93.5 89 SER A N 1
ATOM 700 C CA . SER A 1 89 ? -2.047 -23.375 -4.156 1 93.5 89 SER A CA 1
ATOM 701 C C . SER A 1 89 ? -2.602 -24.734 -3.742 1 93.5 89 SER A C 1
ATOM 703 O O . SER A 1 89 ? -3.615 -24.812 -3.041 1 93.5 89 SER A O 1
ATOM 705 N N . ILE A 1 90 ? -1.939 -25.734 -4.188 1 85.31 90 ILE A N 1
ATOM 706 C CA . ILE A 1 90 ? -2.391 -27.094 -3.916 1 85.31 90 ILE A CA 1
ATOM 707 C C . ILE A 1 90 ? -2.105 -27.453 -2.459 1 85.31 90 ILE A C 1
ATOM 709 O O . ILE A 1 90 ? -2.986 -27.953 -1.752 1 85.31 90 ILE A O 1
ATOM 713 N N . ILE A 1 91 ? -0.943 -27.156 -2.029 1 83.62 91 ILE A N 1
ATOM 714 C CA . ILE A 1 91 ? -0.524 -27.484 -0.672 1 83.62 91 ILE A CA 1
ATOM 715 C C . ILE A 1 91 ? -1.406 -26.766 0.337 1 83.62 91 ILE A C 1
ATOM 717 O O . ILE A 1 91 ? -1.766 -27.312 1.376 1 83.62 91 ILE A O 1
ATOM 721 N N . HIS A 1 92 ? -1.765 -25.562 0.046 1 89.88 92 HIS A N 1
ATOM 722 C CA . HIS A 1 92 ? -2.564 -24.75 0.958 1 89.88 92 HIS A CA 1
ATOM 723 C C . HIS A 1 92 ? -4.055 -24.969 0.725 1 89.88 92 HIS A C 1
ATOM 725 O O . HIS A 1 92 ? -4.887 -24.281 1.32 1 89.88 92 HIS A O 1
ATOM 731 N N . ASP A 1 93 ? -4.348 -25.797 -0.172 1 86.69 93 ASP A N 1
ATOM 732 C CA . ASP A 1 93 ? -5.727 -26.172 -0.468 1 86.69 93 ASP A CA 1
ATOM 733 C C . ASP A 1 93 ? -6.566 -24.953 -0.828 1 86.69 93 ASP A C 1
ATOM 735 O O . ASP A 1 93 ? -7.641 -24.734 -0.259 1 86.69 93 ASP A O 1
ATOM 739 N N . ASN A 1 94 ? -6.027 -24.078 -1.53 1 87.69 94 ASN A N 1
ATOM 740 C CA . ASN A 1 94 ? -6.758 -22.922 -2.037 1 87.69 94 ASN A CA 1
ATOM 741 C C . ASN A 1 94 ? -7.715 -23.297 -3.162 1 87.69 94 ASN A C 1
ATOM 743 O O . ASN A 1 94 ? -7.281 -23.75 -4.223 1 87.69 94 ASN A O 1
ATOM 747 N N . PRO A 1 95 ? -8.867 -23.141 -2.947 1 85.5 95 PRO A N 1
ATOM 748 C CA . PRO A 1 95 ? -9.836 -23.688 -3.895 1 85.5 95 PRO A CA 1
ATOM 749 C C . PRO A 1 95 ? -9.891 -22.906 -5.207 1 85.5 95 PRO A C 1
ATOM 751 O O . PRO A 1 95 ? -10.305 -23.453 -6.234 1 85.5 95 PRO A O 1
ATOM 754 N N . SER A 1 96 ? -9.531 -21.766 -5.133 1 93 96 SER A N 1
ATOM 755 C CA . SER A 1 96 ? -9.75 -20.922 -6.301 1 93 96 SER A CA 1
ATOM 756 C C . SER A 1 96 ? -8.453 -20.672 -7.066 1 93 96 SER A C 1
ATOM 758 O O . SER A 1 96 ? -8.469 -20.547 -8.289 1 93 96 SER A O 1
ATOM 760 N N . ALA A 1 97 ? -7.383 -20.734 -6.328 1 95.5 97 ALA A N 1
ATOM 761 C CA . ALA A 1 97 ? -6.129 -20.312 -6.953 1 95.5 97 ALA A CA 1
ATOM 762 C C . ALA A 1 97 ? -5.641 -21.359 -7.949 1 95.5 97 ALA A C 1
ATOM 764 O O . ALA A 1 97 ? -5.199 -21.016 -9.055 1 95.5 97 ALA A O 1
ATOM 765 N N . ALA A 1 98 ? -5.688 -22.609 -7.602 1 90.88 98 ALA A N 1
ATOM 766 C CA . ALA A 1 98 ? -5.195 -23.656 -8.477 1 90.88 98 ALA A CA 1
ATOM 767 C C . ALA A 1 98 ? -5.945 -23.672 -9.805 1 90.88 98 ALA A C 1
ATOM 769 O O . ALA A 1 98 ? -5.336 -23.609 -10.875 1 90.88 98 ALA A O 1
ATOM 770 N N . PRO A 1 99 ? -7.215 -23.625 -9.797 1 91.12 99 PRO A N 1
ATOM 771 C CA . PRO A 1 99 ? -7.938 -23.547 -11.062 1 91.12 99 PRO A CA 1
ATOM 772 C C . PRO A 1 99 ? -7.594 -22.297 -11.867 1 91.12 99 PRO A C 1
ATOM 774 O O . PRO A 1 99 ? -7.473 -22.359 -13.094 1 91.12 99 PRO A O 1
ATOM 777 N N . GLN A 1 100 ? -7.477 -21.203 -11.234 1 94.94 100 GLN A N 1
ATOM 778 C CA . GLN A 1 100 ? -7.129 -19.969 -11.93 1 94.94 100 GLN A CA 1
ATOM 779 C C . GLN A 1 100 ? -5.781 -20.094 -12.633 1 94.94 100 GLN A C 1
ATOM 781 O O . GLN A 1 100 ? -5.629 -19.656 -13.781 1 94.94 100 GLN A O 1
ATOM 786 N N . LEU A 1 101 ? -4.832 -20.656 -11.93 1 95.38 101 LEU A N 1
ATOM 787 C CA . LEU A 1 101 ? -3.5 -20.844 -12.492 1 95.38 101 LEU A CA 1
ATOM 788 C C . LEU A 1 101 ? -3.547 -21.781 -13.695 1 95.38 101 LEU A C 1
ATOM 790 O O . LEU A 1 101 ? -3.004 -21.469 -14.758 1 95.38 101 LEU A O 1
ATOM 794 N N . LEU A 1 102 ? -4.211 -22.844 -13.594 1 90.75 102 LEU A N 1
ATOM 795 C CA . LEU A 1 102 ? -4.27 -23.859 -14.641 1 90.75 102 LEU A CA 1
ATOM 796 C C . LEU A 1 102 ? -5.027 -23.328 -15.859 1 90.75 102 LEU A C 1
ATOM 798 O O . LEU A 1 102 ? -4.66 -23.641 -17 1 90.75 102 LEU A O 1
ATOM 802 N N . TRP A 1 103 ? -5.949 -22.578 -15.609 1 89.94 103 TRP A N 1
ATOM 803 C CA . TRP A 1 103 ? -6.73 -22 -16.703 1 89.94 103 TRP A CA 1
ATOM 804 C C . TRP A 1 103 ? -5.941 -20.922 -17.438 1 89.94 103 TRP A C 1
ATOM 806 O O . TRP A 1 103 ? -5.949 -20.875 -18.656 1 89.94 103 TRP A O 1
ATOM 816 N N . SER A 1 104 ? -5.309 -20.141 -16.703 1 91.94 104 SER A N 1
ATOM 817 C CA . SER A 1 104 ? -4.598 -19 -17.281 1 91.94 104 SER A CA 1
ATOM 818 C C . SER A 1 104 ? -3.264 -19.438 -17.875 1 91.94 104 SER A C 1
ATOM 820 O O . SER A 1 104 ? -2.797 -18.844 -18.844 1 91.94 104 SER A O 1
ATOM 822 N N . ARG A 1 105 ? -2.715 -20.391 -17.203 1 91.75 105 ARG A N 1
ATOM 823 C CA . ARG A 1 105 ? -1.399 -20.875 -17.609 1 91.75 105 ARG A CA 1
ATOM 824 C C . ARG A 1 105 ? -1.337 -22.391 -17.578 1 91.75 105 ARG A C 1
ATOM 826 O O . ARG A 1 105 ? -0.722 -22.969 -16.672 1 91.75 105 ARG A O 1
ATOM 833 N N . PRO A 1 106 ? -1.79 -22.984 -18.594 1 83.81 106 PRO A N 1
ATOM 834 C CA . PRO A 1 106 ? -1.874 -24.438 -18.547 1 83.81 106 PRO A CA 1
ATOM 835 C C . PRO A 1 106 ? -0.505 -25.109 -18.438 1 83.81 106 PRO A C 1
ATOM 837 O O . PRO A 1 106 ? -0.393 -26.203 -17.891 1 83.81 106 PRO A O 1
ATOM 840 N N . GLY A 1 107 ? 0.543 -24.5 -18.844 1 86.62 107 GLY A N 1
ATOM 841 C CA . GLY A 1 107 ? 1.882 -25.062 -18.797 1 86.62 107 GLY A CA 1
ATOM 842 C C . GLY A 1 107 ? 2.393 -25.281 -17.391 1 86.62 107 GLY A C 1
ATOM 843 O O . GLY A 1 107 ? 3.338 -26.047 -17.172 1 86.62 107 GLY A O 1
ATOM 844 N N . CYS A 1 108 ? 1.747 -24.641 -16.5 1 89.38 108 CYS A N 1
ATOM 845 C CA . CYS A 1 108 ? 2.232 -24.781 -15.125 1 89.38 108 CYS A CA 1
ATOM 846 C C . CYS A 1 108 ? 1.94 -26.172 -14.578 1 89.38 108 CYS A C 1
ATOM 848 O O . CYS A 1 108 ? 2.605 -26.625 -13.641 1 89.38 108 CYS A O 1
ATOM 850 N N . ALA A 1 109 ? 0.973 -26.828 -15.164 1 83 109 ALA A N 1
ATOM 851 C CA . ALA A 1 109 ? 0.636 -28.188 -14.742 1 83 109 ALA A CA 1
ATOM 852 C C . ALA A 1 109 ? 1.784 -29.141 -15.023 1 83 109 ALA A C 1
ATOM 854 O O . ALA A 1 109 ? 2.053 -30.047 -14.234 1 83 109 ALA A O 1
ATOM 855 N N . GLU A 1 110 ? 2.398 -29 -16.094 1 83.25 110 GLU A N 1
ATOM 856 C CA . GLU A 1 110 ? 3.508 -29.859 -16.469 1 83.25 110 GLU A CA 1
ATOM 857 C C . GLU A 1 110 ? 4.664 -29.734 -15.477 1 83.25 110 GLU A C 1
ATOM 859 O O . GLU A 1 110 ? 5.301 -30.734 -15.133 1 83.25 110 GLU A O 1
ATOM 864 N N . ILE A 1 111 ? 4.898 -28.641 -15.086 1 78.06 111 ILE A N 1
ATOM 865 C CA . ILE A 1 111 ? 5.988 -28.406 -14.141 1 78.06 111 ILE A CA 1
ATOM 866 C C . ILE A 1 111 ? 5.664 -29.062 -12.797 1 78.06 111 ILE A C 1
ATOM 868 O O . ILE A 1 111 ? 6.531 -29.688 -12.18 1 78.06 111 ILE A O 1
ATOM 872 N N . TRP A 1 112 ? 4.496 -28.828 -12.414 1 78.19 112 TRP A N 1
ATOM 873 C CA . TRP A 1 112 ? 4.035 -29.453 -11.18 1 78.19 112 TRP A CA 1
ATOM 874 C C . TRP A 1 112 ? 4.176 -30.969 -11.258 1 78.19 112 TRP A C 1
ATOM 876 O O . TRP A 1 112 ? 4.68 -31.609 -10.328 1 78.19 112 TRP A O 1
ATOM 886 N N . ARG A 1 113 ? 3.818 -31.625 -12.305 1 76.12 113 ARG A N 1
ATOM 887 C CA . ARG A 1 113 ? 3.895 -33.062 -12.508 1 76.12 113 ARG A CA 1
ATOM 888 C C . ARG A 1 113 ? 5.34 -33.562 -12.469 1 76.12 113 ARG A C 1
ATOM 890 O O . ARG A 1 113 ? 5.656 -34.531 -11.797 1 76.12 113 ARG A O 1
ATOM 897 N N . LYS A 1 114 ? 6.148 -32.875 -13.094 1 76.88 114 LYS A N 1
ATOM 898 C CA . LYS A 1 114 ? 7.562 -33.25 -13.156 1 76.88 114 LYS A CA 1
ATOM 899 C C . LYS A 1 114 ? 8.211 -33.156 -11.781 1 76.88 114 LYS A C 1
ATOM 901 O O . LYS A 1 114 ? 9.047 -33.969 -11.422 1 76.88 114 LYS A O 1
ATOM 906 N N . SER A 1 115 ? 7.867 -32.156 -11.047 1 71.81 115 SER A N 1
ATOM 907 C CA . SER A 1 115 ? 8.438 -31.922 -9.719 1 71.81 115 SER A CA 1
ATOM 908 C C . SER A 1 115 ? 7.93 -32.969 -8.727 1 71.81 115 SER A C 1
ATOM 910 O O . SER A 1 115 ? 8.68 -33.406 -7.848 1 71.81 115 SER A O 1
ATOM 912 N N . TYR A 1 116 ? 6.68 -33.156 -8.883 1 65 116 TYR A N 1
ATOM 913 C CA . TYR A 1 116 ? 6.086 -34.188 -8.031 1 65 116 TYR A CA 1
ATOM 914 C C . TYR A 1 116 ? 6.766 -35.531 -8.242 1 65 116 TYR A C 1
ATOM 916 O O . TYR A 1 116 ? 7.012 -36.25 -7.285 1 65 116 TYR A O 1
ATOM 924 N N . ARG A 1 117 ? 6.953 -35.906 -9.398 1 59.72 117 ARG A N 1
ATOM 925 C CA . ARG A 1 117 ? 7.609 -37.188 -9.734 1 59.72 117 ARG A CA 1
ATOM 926 C C . ARG A 1 117 ? 9.039 -37.219 -9.195 1 59.72 117 ARG A C 1
ATOM 928 O O . ARG A 1 117 ? 9.508 -38.25 -8.75 1 59.72 117 ARG A O 1
ATOM 935 N N . ARG A 1 118 ? 9.727 -36.156 -9.367 1 54.19 118 ARG A N 1
ATOM 936 C CA . ARG A 1 118 ? 11.133 -36.125 -8.969 1 54.19 118 ARG A CA 1
ATOM 937 C C . ARG A 1 118 ? 11.266 -36.094 -7.449 1 54.19 118 ARG A C 1
ATOM 939 O O . ARG A 1 118 ? 12.16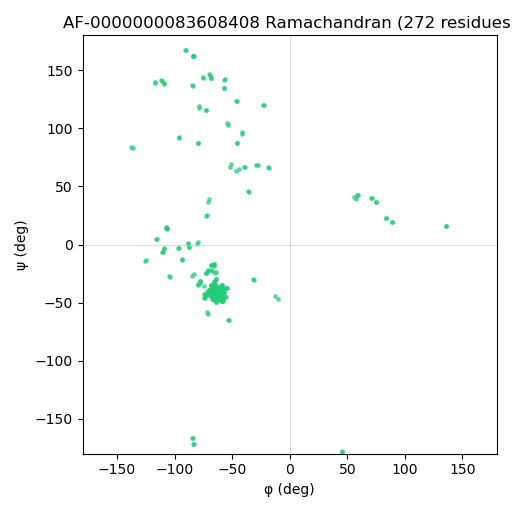4 -36.75 -6.898 1 54.19 118 ARG A O 1
ATOM 946 N N . THR A 1 119 ? 10.688 -35.094 -6.824 1 51.47 119 THR A N 1
ATOM 947 C CA . THR A 1 119 ? 10.906 -34.938 -5.391 1 51.47 119 THR A CA 1
ATOM 948 C C . THR A 1 119 ? 10.141 -36.031 -4.617 1 51.47 119 THR A C 1
ATOM 950 O O . THR A 1 119 ? 10.383 -36.219 -3.424 1 51.47 119 THR A O 1
ATOM 953 N N . GLY A 1 120 ? 9.758 -37.219 -5.047 1 47.78 120 GLY A N 1
ATOM 954 C CA . GLY A 1 120 ? 8.82 -38.031 -4.309 1 47.78 120 GLY A CA 1
ATOM 955 C C . GLY A 1 120 ? 7.609 -37.281 -3.803 1 47.78 120 GLY A C 1
ATOM 956 O O . GLY A 1 120 ? 7.504 -36.062 -3.996 1 47.78 120 GLY A O 1
ATOM 957 N N . ARG A 1 121 ? 6.582 -38.031 -2.965 1 42.78 121 ARG A N 1
ATOM 958 C CA . ARG A 1 121 ? 5.457 -37.406 -2.277 1 42.78 121 ARG A CA 1
ATOM 959 C C . ARG A 1 121 ? 5.902 -36.156 -1.528 1 42.78 121 ARG A C 1
ATOM 961 O O . ARG A 1 121 ? 6.918 -36.188 -0.826 1 42.78 121 ARG A O 1
ATOM 968 N N . ILE A 1 122 ? 5.98 -34.906 -2.025 1 41.78 122 ILE A N 1
ATOM 969 C CA . ILE A 1 122 ? 6.062 -33.875 -1 1 41.78 122 ILE A CA 1
ATOM 970 C C . ILE A 1 122 ? 5.605 -34.438 0.342 1 41.78 122 ILE A C 1
ATOM 972 O O . ILE A 1 122 ? 4.441 -34.812 0.5 1 41.78 122 ILE A O 1
ATOM 976 N N . GLU A 1 123 ? 6.332 -35.375 0.904 1 39.62 123 GLU A N 1
ATOM 977 C CA . GLU A 1 123 ? 6.055 -35.781 2.279 1 39.62 123 GLU A CA 1
ATOM 978 C C . GLU A 1 123 ? 5.625 -34.594 3.131 1 39.62 123 GLU A C 1
ATOM 980 O O . GLU A 1 123 ? 6.465 -33.844 3.604 1 39.62 123 GLU A O 1
ATOM 985 N N . TYR A 1 124 ? 4.758 -33.75 2.734 1 38.81 124 TYR A N 1
ATOM 986 C CA . TYR A 1 124 ? 4.156 -32.875 3.732 1 38.81 124 TYR A CA 1
ATOM 987 C C . TYR A 1 124 ? 3.836 -33.625 5.008 1 38.81 124 TYR A C 1
ATOM 989 O O . TYR A 1 124 ? 3.416 -34.781 4.957 1 38.81 124 TYR A O 1
ATOM 997 N N . GLU A 1 125 ? 4.637 -33.656 6.023 1 36.84 125 GLU A N 1
ATOM 998 C CA . GLU A 1 125 ? 4.238 -34.188 7.324 1 36.84 125 GLU A CA 1
ATOM 999 C C . GLU A 1 125 ? 2.723 -34.156 7.484 1 36.84 125 GLU A C 1
ATOM 1001 O O . GLU A 1 125 ? 2.055 -33.25 7.027 1 36.84 125 GLU A O 1
ATOM 1006 N N . GLU A 1 126 ? 1.985 -35.312 7.695 1 34.16 126 GLU A N 1
ATOM 1007 C CA . GLU A 1 126 ? 0.628 -35.781 7.961 1 34.16 126 GLU A CA 1
ATOM 1008 C C . GLU A 1 126 ? -0.156 -34.781 8.781 1 34.16 126 GLU A C 1
ATOM 1010 O O . GLU A 1 126 ? -1.294 -35.031 9.18 1 34.16 126 GLU A O 1
ATOM 1015 N N . GLY A 1 127 ? 0.419 -33.969 9.641 1 35.06 127 GLY A N 1
ATOM 1016 C CA . GLY A 1 127 ? -0.64 -33.438 10.484 1 35.06 127 GLY A CA 1
ATOM 1017 C C . GLY A 1 127 ? -1.786 -32.812 9.695 1 35.06 127 GLY A C 1
ATOM 1018 O O . GLY A 1 127 ? -2.9 -32.688 10.203 1 35.06 127 GLY A O 1
ATOM 1019 N N . GLY A 1 128 ? -1.643 -31.688 8.906 1 33.69 128 GLY A N 1
ATOM 1020 C CA . GLY A 1 128 ? -2.885 -31.141 8.383 1 33.69 128 GLY A CA 1
ATOM 1021 C C . GLY A 1 128 ? -3.418 -31.906 7.191 1 33.69 128 GLY A C 1
ATOM 1022 O O . GLY A 1 128 ? -2.67 -32.625 6.527 1 33.69 128 GLY A O 1
ATOM 1023 N N . ASN A 1 129 ? -4.602 -32.531 7.16 1 32.56 129 ASN A N 1
ATOM 1024 C CA . ASN A 1 129 ? -5.504 -33.156 6.219 1 32.56 129 ASN A CA 1
ATOM 1025 C C . ASN A 1 129 ? -5.375 -32.562 4.816 1 32.56 129 ASN A C 1
ATOM 1027 O O . ASN A 1 129 ? -5.605 -31.375 4.621 1 32.56 129 ASN A O 1
ATOM 1031 N N . PHE A 1 130 ? -4.34 -32.719 4.086 1 35.38 130 PHE A N 1
ATOM 1032 C CA . PHE A 1 130 ? -4.508 -32.281 2.701 1 35.38 130 PHE A CA 1
ATOM 1033 C C . PHE A 1 130 ? -5.816 -32.812 2.129 1 35.38 130 PHE A C 1
ATOM 1035 O O . PHE A 1 130 ? -6.242 -33.938 2.457 1 35.38 130 PHE A O 1
ATOM 1042 N N . PRO A 1 131 ? -6.719 -32.062 1.634 1 35.28 131 PRO A N 1
ATOM 1043 C CA . PRO A 1 131 ? -7.82 -32.781 1.007 1 35.28 131 PRO A CA 1
ATOM 1044 C C . PRO A 1 131 ? -7.34 -33.781 -0.052 1 35.28 131 PRO A C 1
ATOM 1046 O O . PRO A 1 131 ? -6.324 -33.562 -0.709 1 35.28 131 PRO A O 1
ATOM 1049 N N . ASN A 1 132 ? -7.25 -35.125 0.077 1 34.81 132 ASN A N 1
ATOM 1050 C CA . ASN A 1 132 ? -7.207 -36.25 -0.879 1 34.81 132 ASN A CA 1
ATOM 1051 C C . ASN A 1 132 ? -7.535 -35.781 -2.293 1 34.81 132 ASN A C 1
ATOM 1053 O O . ASN A 1 132 ? -6.969 -36.281 -3.266 1 34.81 132 ASN A O 1
ATOM 1057 N N . ASN A 1 133 ? -8.594 -34.969 -2.568 1 34.31 133 ASN A N 1
ATOM 1058 C CA . ASN A 1 133 ? -9.266 -34.844 -3.857 1 34.31 133 ASN A CA 1
ATOM 1059 C C . ASN A 1 133 ? -8.5 -33.938 -4.816 1 34.31 133 ASN A C 1
ATOM 1061 O O . ASN A 1 133 ? -9.055 -33.469 -5.805 1 34.31 133 ASN A O 1
ATOM 1065 N N . ILE A 1 134 ? -7.41 -33.406 -4.539 1 37.09 134 ILE A N 1
ATOM 1066 C CA . ILE A 1 134 ? -6.945 -32.625 -5.688 1 37.09 134 ILE A CA 1
ATOM 1067 C C . ILE A 1 134 ? -6.512 -33.562 -6.805 1 37.09 134 ILE A C 1
ATOM 1069 O O . ILE A 1 134 ? -5.383 -34.062 -6.805 1 37.09 134 ILE A O 1
ATOM 1073 N N . PHE A 1 135 ? -7.133 -34.719 -7.07 1 33.72 135 PHE A N 1
ATOM 1074 C CA . PHE A 1 135 ? -7.023 -35.438 -8.328 1 33.72 135 PHE A CA 1
ATOM 1075 C C . PHE A 1 135 ? -7 -34.469 -9.508 1 33.72 135 PHE A C 1
ATOM 1077 O O . PHE A 1 135 ? -7.988 -33.781 -9.773 1 33.72 135 PHE A O 1
ATOM 1084 N N . VAL A 1 136 ? -6.039 -33.656 -9.719 1 33.25 136 VAL A N 1
ATOM 1085 C CA . VAL A 1 136 ? -6.012 -33.125 -11.078 1 33.25 136 VAL A CA 1
ATOM 1086 C C . VAL A 1 136 ? -6.094 -34.281 -12.086 1 33.25 136 VAL A C 1
ATOM 1088 O O . VAL A 1 136 ? -5.172 -35.094 -12.195 1 33.25 136 VAL A O 1
ATOM 1091 N N . GLU A 1 137 ? -7.145 -35 -12.258 1 30.45 137 GLU A N 1
ATOM 1092 C CA . GLU A 1 137 ? -7.355 -35.812 -13.445 1 30.45 137 GLU A CA 1
ATOM 1093 C C . GLU A 1 137 ? -7.047 -35.031 -14.719 1 30.45 137 GLU A C 1
ATOM 1095 O O . GLU A 1 137 ? -7.801 -34.125 -15.102 1 30.45 137 GLU A O 1
ATOM 1100 N N . ILE A 1 138 ? -5.848 -34.594 -14.961 1 24.48 138 ILE A N 1
ATOM 1101 C CA . ILE A 1 138 ? -5.559 -34.312 -16.359 1 24.48 138 ILE A CA 1
ATOM 1102 C C . ILE A 1 138 ? -5.598 -35.594 -17.188 1 24.48 138 ILE A C 1
ATOM 1104 O O . ILE A 1 138 ? -5.176 -36.656 -16.703 1 24.48 138 ILE A O 1
ATOM 1108 N N . MET B 1 1 ? -30.234 -3 -6.238 1 43.38 1 MET B N 1
ATOM 1109 C CA . MET B 1 1 ? -29.172 -2.828 -7.207 1 43.38 1 MET B CA 1
ATOM 1110 C C . MET B 1 1 ? -28.328 -1.602 -6.875 1 43.38 1 MET B C 1
ATOM 1112 O O . MET B 1 1 ? -27.094 -1.62 -7.039 1 43.38 1 MET B O 1
ATOM 1116 N N . LEU B 1 2 ? -29.031 -0.42 -6.496 1 51.66 2 LEU B N 1
ATOM 1117 C CA . LEU B 1 2 ? -28.5 0.898 -6.164 1 51.66 2 LEU B CA 1
ATOM 1118 C C . LEU B 1 2 ? -27.484 0.808 -5.031 1 51.66 2 LEU B C 1
ATOM 1120 O O . LEU B 1 2 ? -26.406 1.397 -5.109 1 51.66 2 LEU B O 1
ATOM 1124 N N . ASN B 1 3 ? -27.781 -0.131 -4.008 1 60.41 3 ASN B N 1
ATOM 1125 C CA . ASN B 1 3 ? -27.156 -0.157 -2.688 1 60.41 3 ASN B CA 1
ATOM 1126 C C . ASN B 1 3 ? -25.828 -0.921 -2.707 1 60.41 3 ASN B C 1
ATOM 1128 O O . ASN B 1 3 ? -24.906 -0.576 -1.978 1 60.41 3 ASN B O 1
ATOM 1132 N N . VAL B 1 4 ? -25.812 -1.88 -3.719 1 67.31 4 VAL B N 1
ATOM 1133 C CA . VAL B 1 4 ? -24.609 -2.691 -3.863 1 67.31 4 VAL B CA 1
ATOM 1134 C C . VAL B 1 4 ? -23.484 -1.86 -4.504 1 67.31 4 VAL B C 1
ATOM 1136 O O . VAL B 1 4 ? -22.328 -1.938 -4.086 1 67.31 4 VAL B O 1
ATOM 1139 N N . GLU B 1 5 ? -23.984 -1.051 -5.383 1 74.44 5 GLU B N 1
ATOM 1140 C CA . GLU B 1 5 ? -23 -0.219 -6.078 1 74.44 5 GLU B CA 1
ATOM 1141 C C . GLU B 1 5 ? -22.391 0.816 -5.137 1 74.44 5 GLU B C 1
ATOM 1143 O O . GLU B 1 5 ? -21.188 1.103 -5.215 1 74.44 5 GLU B O 1
ATOM 1148 N N . GLU B 1 6 ? -23.312 1.321 -4.34 1 76.5 6 GLU B N 1
ATOM 1149 C CA . GLU B 1 6 ? -22.812 2.316 -3.391 1 76.5 6 GLU B CA 1
ATOM 1150 C C . GLU B 1 6 ? -21.891 1.684 -2.363 1 76.5 6 GLU B C 1
ATOM 1152 O O . GLU B 1 6 ? -20.875 2.275 -1.994 1 76.5 6 GLU B O 1
ATOM 1157 N N . THR B 1 7 ? -22.266 0.57 -1.949 1 80.5 7 THR B N 1
ATOM 1158 C CA . THR B 1 7 ? -21.453 -0.145 -0.98 1 80.5 7 THR B CA 1
ATOM 1159 C C . THR B 1 7 ? -20.094 -0.498 -1.579 1 80.5 7 THR B C 1
ATOM 1161 O O . THR B 1 7 ? -19.062 -0.375 -0.913 1 80.5 7 THR B O 1
ATOM 1164 N N . ASP B 1 8 ? -20.125 -0.834 -2.83 1 84.12 8 ASP B N 1
ATOM 1165 C CA . ASP B 1 8 ? -18.875 -1.185 -3.508 1 84.12 8 ASP B CA 1
ATOM 1166 C C . ASP B 1 8 ? -17.969 0.035 -3.654 1 84.12 8 ASP B C 1
ATOM 1168 O O . ASP B 1 8 ? -16.766 -0.053 -3.43 1 84.12 8 ASP B O 1
ATOM 1172 N N . ARG B 1 9 ? -18.609 1.14 -3.848 1 87.38 9 ARG B N 1
ATOM 1173 C CA . ARG B 1 9 ? -17.844 2.367 -3.99 1 87.38 9 ARG B CA 1
ATOM 1174 C C . ARG B 1 9 ? -17.203 2.773 -2.662 1 87.38 9 ARG B C 1
ATOM 1176 O O . ARG B 1 9 ? -16.062 3.209 -2.623 1 87.38 9 ARG B O 1
ATOM 1183 N N . GLU B 1 10 ? -17.938 2.619 -1.646 1 89.25 10 GLU B N 1
ATOM 1184 C CA . GLU B 1 10 ? -17.438 2.994 -0.329 1 89.25 10 GLU B CA 1
ATOM 1185 C C . GLU B 1 10 ? -16.297 2.07 0.111 1 89.25 10 GLU B C 1
ATOM 1187 O O . GLU B 1 10 ? -15.328 2.518 0.719 1 89.25 10 GLU B O 1
ATOM 1192 N N . THR B 1 11 ? -16.469 0.89 -0.193 1 89.94 11 THR B N 1
ATOM 1193 C CA . THR B 1 11 ? -15.43 -0.078 0.155 1 89.94 11 THR B CA 1
ATOM 1194 C C . THR B 1 11 ? -14.141 0.216 -0.602 1 89.94 11 THR B C 1
ATOM 1196 O O . THR B 1 11 ? -13.047 0.162 -0.027 1 89.94 11 THR B O 1
ATOM 1199 N N . LYS B 1 12 ? -14.297 0.529 -1.843 1 91.25 12 LYS B N 1
ATOM 1200 C CA . LYS B 1 12 ? -13.141 0.86 -2.666 1 91.25 12 LYS B CA 1
ATOM 1201 C C . LYS B 1 12 ? -12.445 2.123 -2.158 1 91.25 12 LYS B C 1
ATOM 1203 O O . LYS B 1 12 ? -11.219 2.193 -2.127 1 91.25 12 LYS B O 1
ATOM 1208 N N . LYS B 1 13 ? -13.242 3.004 -1.764 1 92.56 13 LYS B N 1
ATOM 1209 C CA . LYS B 1 13 ? -12.688 4.238 -1.219 1 92.56 13 LYS B CA 1
ATOM 1210 C C . LYS B 1 13 ? -11.938 3.973 0.082 1 92.56 13 LYS B C 1
ATOM 1212 O O . LYS B 1 13 ? -10.859 4.535 0.311 1 92.56 13 LYS B O 1
ATOM 1217 N N . MET B 1 14 ? -12.492 3.148 0.855 1 94.5 14 MET B N 1
ATOM 1218 C CA . MET B 1 14 ? -11.859 2.809 2.127 1 94.5 14 MET B CA 1
ATOM 1219 C C . MET B 1 14 ? -10.562 2.039 1.899 1 94.5 14 MET B C 1
ATOM 1221 O O . MET B 1 14 ? -9.562 2.273 2.586 1 94.5 14 MET B O 1
ATOM 1225 N N . ASP B 1 15 ? -10.555 1.166 0.964 1 95 15 ASP B N 1
ATOM 1226 C CA . ASP B 1 15 ? -9.344 0.428 0.618 1 95 15 ASP B CA 1
ATOM 1227 C C . ASP B 1 15 ? -8.234 1.373 0.146 1 95 15 ASP B C 1
ATOM 1229 O O . ASP B 1 15 ? -7.07 1.202 0.503 1 95 15 ASP B O 1
ATOM 1233 N N . MET B 1 16 ? -8.633 2.338 -0.594 1 96.81 16 MET B N 1
ATOM 1234 C CA . MET B 1 16 ? -7.68 3.32 -1.099 1 96.81 16 MET B CA 1
ATOM 1235 C C . MET B 1 16 ? -7.09 4.145 0.044 1 96.81 16 MET B C 1
ATOM 1237 O O . MET B 1 16 ? -5.895 4.441 0.048 1 96.81 16 MET B O 1
ATOM 1241 N N . PHE B 1 17 ? -7.98 4.418 0.893 1 97.19 17 PHE B N 1
ATOM 1242 C CA . PHE B 1 17 ? -7.543 5.164 2.066 1 97.19 17 PHE B CA 1
ATOM 1243 C C . PHE B 1 17 ? -6.52 4.371 2.863 1 97.19 17 PHE B C 1
ATOM 1245 O O . PHE B 1 17 ? -5.457 4.891 3.213 1 97.19 17 PHE B O 1
ATOM 1252 N N . PHE B 1 18 ? -6.777 3.197 3.055 1 97.38 18 PHE B N 1
ATOM 1253 C CA . PHE B 1 18 ? -5.867 2.391 3.861 1 97.38 18 PHE B CA 1
ATOM 1254 C C . PHE B 1 18 ? -4.559 2.146 3.123 1 97.38 18 PHE B C 1
ATOM 1256 O O . PHE B 1 18 ? -3.486 2.146 3.732 1 97.38 18 PHE B O 1
ATOM 1263 N N . ALA B 1 19 ? -4.633 1.931 1.898 1 98.12 19 ALA B N 1
ATOM 1264 C CA . ALA B 1 19 ? -3.422 1.81 1.089 1 98.12 19 ALA B CA 1
ATOM 1265 C C . ALA B 1 19 ? -2.57 3.072 1.182 1 98.12 19 ALA B C 1
ATOM 1267 O O . ALA B 1 19 ? -1.348 2.994 1.312 1 98.12 19 ALA B O 1
ATOM 1268 N N . LEU B 1 20 ? -3.209 4.176 1.164 1 98.5 20 LEU B N 1
ATOM 1269 C CA . LEU B 1 20 ? -2.498 5.441 1.297 1 98.5 20 LEU B CA 1
ATOM 1270 C C . LEU B 1 20 ? -1.803 5.535 2.65 1 98.5 20 LEU B C 1
ATOM 1272 O O . LEU B 1 20 ? -0.625 5.895 2.727 1 98.5 20 LEU B O 1
ATOM 1276 N N . CYS B 1 21 ? -2.557 5.195 3.656 1 98.31 21 CYS B N 1
ATOM 1277 C CA . CYS B 1 21 ? -1.971 5.27 4.992 1 98.31 21 CYS B CA 1
ATOM 1278 C C . CYS B 1 21 ? -0.716 4.406 5.082 1 98.31 21 CYS B C 1
ATOM 1280 O O . CYS B 1 21 ? 0.288 4.828 5.66 1 98.31 21 CYS B O 1
ATOM 1282 N N . MET B 1 22 ? -0.782 3.285 4.5 1 97.31 22 MET B N 1
ATOM 1283 C CA . MET B 1 22 ? 0.362 2.381 4.535 1 97.31 22 MET B CA 1
ATOM 1284 C C . MET B 1 22 ? 1.553 2.979 3.795 1 97.31 22 MET B C 1
ATOM 1286 O O . MET B 1 22 ? 2.682 2.938 4.289 1 97.31 22 MET B O 1
ATOM 1290 N N . THR B 1 23 ? 1.295 3.484 2.652 1 98.31 23 THR B N 1
ATOM 1291 C CA . THR B 1 23 ? 2.371 4.051 1.85 1 98.31 23 THR B CA 1
ATOM 1292 C C . THR B 1 23 ? 2.961 5.285 2.527 1 98.31 23 THR B C 1
ATOM 1294 O O . THR B 1 23 ? 4.168 5.523 2.455 1 98.31 23 THR B O 1
ATOM 1297 N N . VAL B 1 24 ? 2.146 6.039 3.172 1 98.38 24 VAL B N 1
ATOM 1298 C CA . VAL B 1 24 ? 2.598 7.219 3.898 1 98.38 24 VAL B CA 1
ATOM 1299 C C . VAL B 1 24 ? 3.477 6.801 5.074 1 98.38 24 VAL B C 1
ATOM 1301 O O . VAL B 1 24 ? 4.559 7.355 5.277 1 98.38 24 VAL B O 1
ATOM 1304 N N . GLU B 1 25 ? 3.014 5.875 5.758 1 97.25 25 GLU B N 1
ATOM 1305 C CA . GLU B 1 25 ? 3.734 5.391 6.934 1 97.25 25 GLU B CA 1
ATOM 1306 C C . GLU B 1 25 ? 5.125 4.891 6.559 1 97.25 25 GLU B C 1
ATOM 1308 O O . GLU B 1 25 ? 6.094 5.125 7.285 1 97.25 25 GLU B O 1
ATOM 1313 N N . LYS B 1 26 ? 5.23 4.297 5.359 1 97 26 LYS B N 1
ATOM 1314 C CA . LYS B 1 26 ? 6.488 3.676 4.953 1 97 26 LYS B CA 1
ATOM 1315 C C . LYS B 1 26 ? 7.344 4.645 4.141 1 97 26 LYS B C 1
ATOM 1317 O O . LYS B 1 26 ? 8.523 4.379 3.885 1 97 26 LYS B O 1
ATOM 1322 N N . GLY B 1 27 ? 6.746 5.719 3.73 1 97.31 27 GLY B N 1
ATOM 1323 C CA . GLY B 1 27 ? 7.484 6.719 2.979 1 97.31 27 GLY B CA 1
ATOM 1324 C C . GLY B 1 27 ? 7.586 6.402 1.5 1 97.31 27 GLY B C 1
ATOM 1325 O O . GLY B 1 27 ? 8.539 6.82 0.833 1 97.31 27 GLY B O 1
ATOM 1326 N N . TYR B 1 28 ? 6.703 5.617 0.979 1 97.44 28 TYR B N 1
ATOM 1327 C CA . TYR B 1 28 ? 6.672 5.324 -0.45 1 97.44 28 TYR B CA 1
ATOM 1328 C C . TYR B 1 28 ? 6.004 6.453 -1.225 1 97.44 28 TYR B C 1
ATOM 1330 O O . TYR B 1 28 ? 4.824 6.359 -1.576 1 97.44 28 TYR B O 1
ATOM 1338 N N . LEU B 1 29 ? 6.762 7.395 -1.58 1 97.5 29 LEU B N 1
ATOM 1339 C CA . LEU B 1 29 ? 6.281 8.68 -2.082 1 97.5 29 LEU B CA 1
ATOM 1340 C C . LEU B 1 29 ? 5.52 8.5 -3.391 1 97.5 29 LEU B C 1
ATOM 1342 O O . LEU B 1 29 ? 4.402 9 -3.537 1 97.5 29 LEU B O 1
ATOM 1346 N N . LEU B 1 30 ? 6.086 7.801 -4.297 1 96.75 30 LEU B N 1
ATOM 1347 C CA . LEU B 1 30 ? 5.469 7.641 -5.609 1 96.75 30 LEU B CA 1
ATOM 1348 C C . LEU B 1 30 ? 4.164 6.863 -5.508 1 96.75 30 LEU B C 1
ATOM 1350 O O . LEU B 1 30 ? 3.18 7.203 -6.172 1 96.75 30 LEU B O 1
ATOM 1354 N N . ALA B 1 31 ? 4.148 5.805 -4.762 1 98 31 ALA B N 1
ATOM 1355 C CA . ALA B 1 31 ? 2.93 5.027 -4.555 1 98 31 ALA B CA 1
ATOM 1356 C C . ALA B 1 31 ? 1.833 5.879 -3.926 1 98 31 ALA B C 1
ATOM 1358 O O . ALA B 1 31 ? 0.673 5.82 -4.344 1 98 31 ALA B O 1
ATOM 1359 N N . ALA B 1 32 ? 2.213 6.652 -2.934 1 98.5 32 ALA B N 1
ATOM 1360 C CA . ALA B 1 32 ? 1.25 7.543 -2.293 1 98.5 32 ALA B CA 1
ATOM 1361 C C . ALA B 1 32 ? 0.67 8.539 -3.295 1 98.5 32 ALA B C 1
ATOM 1363 O O . ALA B 1 32 ? -0.54 8.773 -3.312 1 98.5 32 ALA B O 1
ATOM 1364 N N . LYS B 1 33 ? 1.507 9.055 -4.074 1 98.12 33 LYS B N 1
ATOM 1365 C CA . LYS B 1 33 ? 1.058 10.016 -5.078 1 98.12 33 LYS B CA 1
ATOM 1366 C C . LYS B 1 33 ? 0.04 9.383 -6.027 1 98.12 33 LYS B C 1
ATOM 1368 O O . LYS B 1 33 ? -0.977 10 -6.352 1 98.12 33 LYS B O 1
ATOM 1373 N N . LEU B 1 34 ? 0.304 8.195 -6.453 1 97.5 34 LEU B N 1
ATOM 1374 C CA . LEU B 1 34 ? -0.608 7.504 -7.355 1 97.5 34 LEU B CA 1
ATOM 1375 C C . LEU B 1 34 ? -1.975 7.309 -6.707 1 97.5 34 LEU B C 1
ATOM 1377 O O . LEU B 1 34 ? -3.006 7.512 -7.352 1 97.5 34 LEU B O 1
ATOM 1381 N N . LEU B 1 35 ? -1.925 6.945 -5.461 1 98.12 35 LEU B N 1
ATOM 1382 C CA . LEU B 1 35 ? -3.166 6.695 -4.734 1 98.12 35 LEU B CA 1
ATOM 1383 C C . LEU B 1 35 ? -3.955 7.988 -4.551 1 98.12 35 LEU B C 1
ATOM 1385 O O . LEU B 1 35 ? -5.176 8 -4.73 1 98.12 35 LEU B O 1
ATOM 1389 N N . ILE B 1 36 ? -3.309 9.047 -4.305 1 98.06 36 ILE B N 1
ATOM 1390 C CA . ILE B 1 36 ? -3.934 10.352 -4.121 1 98.06 36 ILE B CA 1
ATOM 1391 C C . ILE B 1 36 ? -4.527 10.836 -5.441 1 98.06 36 ILE B C 1
ATOM 1393 O O . ILE B 1 36 ? -5.676 11.281 -5.488 1 98.06 36 ILE B O 1
ATOM 1397 N N . ASP B 1 37 ? -3.742 10.656 -6.473 1 97.19 37 ASP B N 1
ATOM 1398 C CA . ASP B 1 37 ? -4.188 11.109 -7.789 1 97.19 37 ASP B CA 1
ATOM 1399 C C . ASP B 1 37 ? -5.43 10.336 -8.242 1 97.19 37 ASP B C 1
ATOM 1401 O O . ASP B 1 37 ? -6.27 10.875 -8.961 1 97.19 37 ASP B O 1
ATOM 1405 N N . TYR B 1 38 ? -5.527 9.156 -7.801 1 96.25 38 TYR B N 1
ATOM 1406 C CA . TYR B 1 38 ? -6.684 8.352 -8.172 1 96.25 38 TYR B CA 1
ATOM 1407 C C . TYR B 1 38 ? -7.91 8.75 -7.363 1 96.25 38 TYR B C 1
ATOM 1409 O O . TYR B 1 38 ? -9.047 8.477 -7.766 1 96.25 38 TYR B O 1
ATOM 1417 N N . GLY B 1 39 ? -7.617 9.234 -6.027 1 95.62 39 GLY B N 1
ATOM 1418 C CA . GLY B 1 39 ? -8.766 9.75 -5.305 1 95.62 39 GLY B CA 1
ATOM 1419 C C . GLY B 1 39 ? -8.828 9.281 -3.865 1 95.62 39 GLY B C 1
ATOM 1420 O O . GLY B 1 39 ? -9.867 9.398 -3.213 1 95.62 39 GLY B O 1
ATOM 1421 N N . ALA B 1 40 ? -7.75 8.781 -3.395 1 97.44 40 ALA B N 1
ATOM 1422 C CA . ALA B 1 40 ? -7.742 8.391 -1.986 1 97.44 40 ALA B CA 1
ATOM 1423 C C . ALA B 1 40 ? -8.086 9.57 -1.087 1 97.44 40 ALA B C 1
ATOM 1425 O O . ALA B 1 40 ? -7.551 10.672 -1.266 1 97.44 40 ALA B O 1
ATOM 1426 N N . PRO B 1 41 ? -8.938 9.359 -0.134 1 96.69 41 PRO B N 1
ATOM 1427 C CA . PRO B 1 41 ? -9.281 10.469 0.758 1 96.69 41 PRO B CA 1
ATOM 1428 C C . PRO B 1 41 ? -8.141 10.867 1.684 1 96.69 41 PRO B C 1
ATOM 1430 O O . PRO B 1 41 ? -7.387 10.008 2.148 1 96.69 41 PRO B O 1
ATOM 1433 N N . LEU B 1 42 ? -8.102 12.141 1.953 1 97.81 42 LEU B N 1
ATOM 1434 C CA . LEU B 1 42 ? -7.016 12.672 2.768 1 97.81 42 LEU B CA 1
ATOM 1435 C C . LEU B 1 42 ? -7.52 13.086 4.145 1 97.81 42 LEU B C 1
ATOM 1437 O O . LEU B 1 42 ? -6.727 13.43 5.023 1 97.81 42 LEU B O 1
ATOM 1441 N N . ASP B 1 43 ? -8.828 12.992 4.363 1 95.38 43 ASP B N 1
ATOM 1442 C CA . ASP B 1 43 ? -9.422 13.555 5.57 1 95.38 43 ASP B CA 1
ATOM 1443 C C . ASP B 1 43 ? -10.008 12.461 6.457 1 95.38 43 ASP B C 1
ATOM 1445 O O . ASP B 1 43 ? -10.648 12.75 7.469 1 95.38 43 ASP B O 1
ATOM 1449 N N . ARG B 1 44 ? -9.805 11.258 6.047 1 94.44 44 ARG B N 1
ATOM 1450 C CA . ARG B 1 44 ? -10.289 10.148 6.863 1 94.44 44 ARG B CA 1
ATOM 1451 C C . ARG B 1 44 ? -9.289 9.805 7.961 1 94.44 44 ARG B C 1
ATOM 1453 O O . ARG B 1 44 ? -8.125 10.188 7.891 1 94.44 44 ARG B O 1
ATOM 1460 N N . LEU B 1 45 ? -9.859 9.078 8.945 1 93.5 45 LEU B N 1
ATOM 1461 C CA . LEU B 1 45 ? -9.047 8.664 10.086 1 93.5 45 LEU B CA 1
ATOM 1462 C C . LEU B 1 45 ? -8.789 7.16 10.047 1 93.5 45 LEU B C 1
ATOM 1464 O O . LEU B 1 45 ? -9.68 6.383 9.688 1 93.5 45 LEU B O 1
ATOM 1468 N N . ASN B 1 46 ? -7.543 6.836 10.375 1 93.81 46 ASN B N 1
ATOM 1469 C CA . ASN B 1 46 ? -7.258 5.41 10.469 1 93.81 46 ASN B CA 1
ATOM 1470 C C . ASN B 1 46 ? -7.637 4.852 11.844 1 93.81 46 ASN B C 1
ATOM 1472 O O . ASN B 1 46 ? -8.367 5.496 12.594 1 93.81 46 ASN B O 1
ATOM 1476 N N . GLU B 1 47 ? -7.16 3.652 12.125 1 90.56 47 GLU B N 1
ATOM 1477 C CA . GLU B 1 47 ? -7.578 2.943 13.328 1 90.56 47 GLU B CA 1
ATOM 1478 C C . GLU B 1 47 ? -7.055 3.633 14.586 1 90.56 47 GLU B C 1
ATOM 1480 O O . GLU B 1 47 ? -7.621 3.475 15.672 1 90.56 47 GLU B O 1
ATOM 1485 N N . VAL B 1 48 ? -6.035 4.395 14.484 1 91.19 48 VAL B N 1
ATOM 1486 C CA . VAL B 1 48 ? -5.477 5.07 15.648 1 91.19 48 VAL B CA 1
ATOM 1487 C C . VAL B 1 48 ? -5.812 6.559 15.586 1 91.19 48 VAL B C 1
ATOM 1489 O O . VAL B 1 48 ? -5.141 7.383 16.219 1 91.19 48 VAL B O 1
ATOM 1492 N N . ASP B 1 49 ? -6.746 6.906 14.703 1 91.31 49 ASP B N 1
ATOM 1493 C CA . ASP B 1 49 ? -7.348 8.234 14.625 1 91.31 49 ASP B CA 1
ATOM 1494 C C . ASP B 1 49 ? -6.348 9.258 14.086 1 91.31 49 ASP B C 1
ATOM 1496 O O . ASP B 1 49 ? -6.238 10.367 14.625 1 91.31 49 ASP B O 1
ATOM 1500 N N . LEU B 1 50 ? -5.625 8.844 13.148 1 94.81 50 LEU B N 1
ATOM 1501 C CA . LEU B 1 50 ? -4.695 9.75 12.484 1 94.81 50 LEU B CA 1
ATOM 1502 C C . LEU B 1 50 ? -5.055 9.914 11.016 1 94.81 50 LEU B C 1
ATOM 1504 O O . LEU B 1 50 ? -5.43 8.938 10.352 1 94.81 50 LEU B O 1
ATOM 1508 N N . LYS B 1 51 ? -4.945 11.117 10.57 1 97.12 51 LYS B N 1
ATOM 1509 C CA . LYS B 1 51 ? -5.035 11.383 9.141 1 97.12 51 LYS B CA 1
ATOM 1510 C C . LYS B 1 51 ? -3.693 11.156 8.445 1 97.12 51 LYS B C 1
ATOM 1512 O O . LYS B 1 51 ? -2.643 11.188 9.094 1 97.12 51 LYS B O 1
ATOM 1517 N N . PRO B 1 52 ? -3.709 11 7.09 1 98.12 52 PRO B N 1
ATOM 1518 C CA . PRO B 1 52 ? -2.457 10.766 6.363 1 98.12 52 PRO B CA 1
ATOM 1519 C C . PRO B 1 52 ? -1.404 11.836 6.645 1 98.12 52 PRO B C 1
ATOM 1521 O O . PRO B 1 52 ? -0.228 11.516 6.836 1 98.12 52 PRO B O 1
ATOM 1524 N N . LEU B 1 53 ? -1.81 13.07 6.789 1 98.25 53 LEU B N 1
ATOM 1525 C CA . LEU B 1 53 ? -0.866 14.148 7.055 1 98.25 53 LEU B CA 1
ATOM 1526 C C . LEU B 1 53 ? -0.218 13.984 8.43 1 98.25 53 LEU B C 1
ATOM 1528 O O . LEU B 1 53 ? 0.99 14.172 8.578 1 98.25 53 LEU B O 1
ATOM 1532 N N . GLU B 1 54 ? -1.015 13.664 9.359 1 97.12 54 GLU B N 1
ATOM 1533 C CA . GLU B 1 54 ? -0.492 13.469 10.711 1 97.12 54 GLU B CA 1
ATOM 1534 C C . GLU B 1 54 ? 0.472 12.281 10.758 1 97.12 54 GLU B C 1
ATOM 1536 O O . GLU B 1 54 ? 1.501 12.344 11.438 1 97.12 54 GLU B O 1
ATOM 1541 N N . ILE B 1 55 ? 0.161 11.234 10.055 1 97.69 55 ILE B N 1
ATOM 1542 C CA . ILE B 1 55 ? 1.061 10.086 9.953 1 97.69 55 ILE B CA 1
ATOM 1543 C C . ILE B 1 55 ? 2.402 10.539 9.375 1 97.69 55 ILE B C 1
ATOM 1545 O O . ILE B 1 55 ? 3.459 10.195 9.914 1 97.69 55 ILE B O 1
ATOM 1549 N N . ALA B 1 56 ? 2.334 11.258 8.336 1 98.38 56 ALA B N 1
ATOM 1550 C CA . ALA B 1 56 ? 3.547 11.734 7.68 1 98.38 56 ALA B CA 1
ATOM 1551 C C . ALA B 1 56 ? 4.395 12.57 8.633 1 98.38 56 ALA B C 1
ATOM 1553 O O . ALA B 1 56 ? 5.625 12.469 8.633 1 98.38 56 ALA B O 1
ATOM 1554 N N . ILE B 1 57 ? 3.758 13.383 9.422 1 97.25 57 ILE B N 1
ATOM 1555 C CA . ILE B 1 57 ? 4.438 14.25 10.375 1 97.25 57 ILE B CA 1
ATOM 1556 C C . ILE B 1 57 ? 5.121 13.398 11.445 1 97.25 57 ILE B C 1
ATOM 1558 O O . ILE B 1 57 ? 6.305 13.594 11.734 1 97.25 57 ILE B O 1
ATOM 1562 N N . LEU B 1 58 ? 4.402 12.492 11.945 1 96.12 58 LEU B N 1
ATOM 1563 C CA . LEU B 1 58 ? 4.918 11.656 13.023 1 96.12 58 LEU B CA 1
ATOM 1564 C C . LEU B 1 58 ? 6.078 10.797 12.531 1 96.12 58 LEU B C 1
ATOM 1566 O O . LEU B 1 58 ? 7.023 10.531 13.281 1 96.12 58 LEU B O 1
ATOM 1570 N N . GLU B 1 59 ? 6.043 10.406 11.266 1 96.5 59 GLU B N 1
ATOM 1571 C CA . GLU B 1 59 ? 7.09 9.57 10.68 1 96.5 59 GLU B CA 1
ATOM 1572 C C . GLU B 1 59 ? 8.234 10.414 10.141 1 96.5 59 GLU B C 1
ATOM 1574 O O . GLU B 1 59 ? 9.188 9.883 9.562 1 96.5 59 GLU B O 1
ATOM 1579 N N . GLU B 1 60 ? 8.125 11.688 10.227 1 96.38 60 GLU B N 1
ATOM 1580 C CA . GLU B 1 60 ? 9.148 12.641 9.805 1 96.38 60 GLU B CA 1
ATOM 1581 C C . GLU B 1 60 ? 9.484 12.477 8.328 1 96.38 60 GLU B C 1
ATOM 1583 O O . GLU B 1 60 ? 10.656 12.422 7.953 1 96.38 60 GLU B O 1
ATOM 1588 N N . GLN B 1 61 ? 8.469 12.312 7.562 1 96.81 61 GLN B N 1
ATOM 1589 C CA . GLN B 1 61 ? 8.609 12.203 6.113 1 96.81 61 GLN B CA 1
ATOM 1590 C C . GLN B 1 61 ? 8.367 13.547 5.438 1 96.81 61 GLN B C 1
ATOM 1592 O O . GLN B 1 61 ? 7.254 13.844 5.004 1 96.81 61 GLN B O 1
ATOM 1597 N N . GLU B 1 62 ? 9.383 14.25 5.238 1 96.75 62 GLU B N 1
ATOM 1598 C CA . GLU B 1 62 ? 9.289 15.633 4.77 1 96.75 62 GLU B CA 1
ATOM 1599 C C . GLU B 1 62 ? 8.641 15.703 3.385 1 96.75 62 GLU B C 1
ATOM 1601 O O . GLU B 1 62 ? 7.742 16.5 3.152 1 96.75 62 GLU B O 1
ATOM 1606 N N . ALA B 1 63 ? 9.141 14.82 2.527 1 97.69 63 ALA B N 1
ATOM 1607 C CA . ALA B 1 63 ? 8.609 14.82 1.164 1 97.69 63 ALA B CA 1
ATOM 1608 C C . ALA B 1 63 ? 7.141 14.43 1.143 1 97.69 63 ALA B C 1
ATOM 1610 O O . ALA B 1 63 ? 6.363 14.945 0.333 1 97.69 63 ALA B O 1
ATOM 1611 N N . MET B 1 64 ? 6.773 13.547 2.041 1 98.5 64 MET B N 1
ATOM 1612 C CA . MET B 1 64 ? 5.391 13.094 2.133 1 98.5 64 MET B CA 1
ATOM 1613 C C . MET B 1 64 ? 4.484 14.211 2.646 1 98.5 64 MET B C 1
ATOM 1615 O O . MET B 1 64 ? 3.377 14.398 2.139 1 98.5 64 MET B O 1
ATOM 1619 N N . VAL B 1 65 ? 4.926 14.961 3.609 1 98.19 65 VAL B N 1
ATOM 1620 C CA . VAL B 1 65 ? 4.18 16.109 4.117 1 98.19 65 VAL B CA 1
ATOM 1621 C C . VAL B 1 65 ? 3.939 17.109 2.988 1 98.19 65 VAL B C 1
ATOM 1623 O O . VAL B 1 65 ? 2.812 17.578 2.789 1 98.19 65 VAL B O 1
ATOM 1626 N N . SER B 1 66 ? 4.938 17.406 2.262 1 98.12 66 SER B N 1
ATOM 1627 C CA . SER B 1 66 ? 4.828 18.328 1.141 1 98.12 66 SER B CA 1
ATOM 1628 C C . SER B 1 66 ? 3.818 17.828 0.109 1 98.12 66 SER B C 1
ATOM 1630 O O . SER B 1 66 ? 3.016 18.609 -0.407 1 98.12 66 SER B O 1
ATOM 1632 N N . LEU B 1 67 ? 3.887 16.562 -0.188 1 98.44 67 LEU B N 1
ATOM 1633 C CA . LEU B 1 67 ? 2.971 15.961 -1.151 1 98.44 67 LEU B CA 1
ATOM 1634 C C . LEU B 1 67 ? 1.523 16.109 -0.694 1 98.44 67 LEU B C 1
ATOM 1636 O O . LEU B 1 67 ? 0.664 16.531 -1.472 1 98.44 67 LEU B O 1
ATOM 1640 N N . LEU B 1 68 ? 1.298 15.773 0.559 1 98.62 68 LEU B N 1
ATOM 1641 C CA . LEU B 1 68 ? -0.058 15.82 1.095 1 98.62 68 LEU B CA 1
ATOM 1642 C C . LEU B 1 68 ? -0.577 17.25 1.133 1 98.62 68 LEU B C 1
ATOM 1644 O O . LEU B 1 68 ? -1.736 17.516 0.799 1 98.62 68 LEU B O 1
ATOM 1648 N N . LEU B 1 69 ? 0.21 18.219 1.466 1 97.81 69 LEU B N 1
ATOM 1649 C CA . LEU B 1 69 ? -0.181 19.625 1.498 1 97.81 69 LEU B CA 1
ATOM 1650 C C . LEU B 1 69 ? -0.487 20.141 0.095 1 97.81 69 LEU B C 1
ATOM 1652 O O . LEU B 1 69 ? -1.437 20.891 -0.1 1 97.81 69 LEU B O 1
ATOM 1656 N N . SER B 1 70 ? 0.284 19.688 -0.852 1 97.56 70 SER B N 1
ATOM 1657 C CA . SER B 1 70 ? 0.081 20.125 -2.23 1 97.56 70 SER B CA 1
ATOM 1658 C C . SER B 1 70 ? -1.228 19.578 -2.795 1 97.56 70 SER B C 1
ATOM 1660 O O . SER B 1 70 ? -1.751 20.109 -3.779 1 97.56 70 SER B O 1
ATOM 1662 N N . HIS B 1 71 ? -1.745 18.594 -2.158 1 97.81 71 HIS B N 1
ATOM 1663 C CA . HIS B 1 71 ? -3.014 18.016 -2.59 1 97.81 71 HIS B CA 1
ATOM 1664 C C . HIS B 1 71 ? -4.141 18.375 -1.628 1 97.81 71 HIS B C 1
ATOM 1666 O O . HIS B 1 71 ? -5.152 17.672 -1.558 1 97.81 71 HIS B O 1
ATOM 1672 N N . ASN B 1 72 ? -3.848 19.328 -0.828 1 96.5 72 ASN B N 1
ATOM 1673 C CA . ASN B 1 72 ? -4.855 20.016 -0.017 1 96.5 72 ASN B CA 1
ATOM 1674 C C . ASN B 1 72 ? -5.305 19.141 1.157 1 96.5 72 ASN B C 1
ATOM 1676 O O . ASN B 1 72 ? -6.488 19.125 1.504 1 96.5 72 ASN B O 1
ATOM 1680 N N . ALA B 1 73 ? -4.379 18.406 1.708 1 97.69 73 ALA B N 1
ATOM 1681 C CA . ALA B 1 73 ? -4.695 17.734 2.965 1 97.69 73 ALA B CA 1
ATOM 1682 C C . ALA B 1 73 ? -5.148 18.734 4.023 1 97.69 73 ALA B C 1
ATOM 1684 O O . ALA B 1 73 ? -4.57 19.812 4.152 1 97.69 73 ALA B O 1
ATOM 1685 N N . PRO B 1 74 ? -6.109 18.406 4.859 1 95.38 74 PRO B N 1
ATOM 1686 C CA . PRO B 1 74 ? -6.562 19.328 5.898 1 95.38 74 PRO B CA 1
ATOM 1687 C C . PRO B 1 74 ? -5.512 19.562 6.98 1 95.38 74 PRO B C 1
ATOM 1689 O O . PRO B 1 74 ? -4.828 18.625 7.398 1 95.38 74 PRO B O 1
ATOM 1692 N N . VAL B 1 75 ? -5.496 20.797 7.43 1 95.44 75 VAL B N 1
ATOM 1693 C CA . VAL B 1 75 ? -4.418 21.125 8.352 1 95.44 75 VAL B CA 1
ATOM 1694 C C . VAL B 1 75 ? -4.996 21.703 9.641 1 95.44 75 VAL B C 1
ATOM 1696 O O . VAL B 1 75 ? -4.305 21.781 10.664 1 95.44 75 VAL B O 1
ATOM 1699 N N . ASN B 1 76 ? -6.246 22.094 9.703 1 90.75 76 ASN B N 1
ATOM 1700 C CA . ASN B 1 76 ? -6.766 22.875 10.82 1 90.75 76 ASN B CA 1
ATOM 1701 C C . ASN B 1 76 ? -7.727 22.047 11.68 1 90.75 76 ASN B C 1
ATOM 1703 O O . ASN B 1 76 ? -8.172 22.516 12.727 1 90.75 76 ASN B O 1
ATOM 1707 N N . GLY B 1 77 ? -8.023 20.906 11.25 1 88.12 77 GLY B N 1
ATOM 1708 C CA . GLY B 1 77 ? -8.906 20.078 12.062 1 88.12 77 GLY B CA 1
ATOM 1709 C C . GLY B 1 77 ? -8.219 19.484 13.273 1 88.12 77 GLY B C 1
ATOM 1710 O O . GLY B 1 77 ? -7.043 19.109 13.203 1 88.12 77 GLY B O 1
ATOM 1711 N N . PHE B 1 78 ? -9 19.422 14.375 1 87.12 78 PHE B N 1
ATOM 1712 C CA . PHE B 1 78 ? -8.523 18.75 15.578 1 87.12 78 PHE B CA 1
ATOM 1713 C C . PHE B 1 78 ? -8.781 17.25 15.5 1 87.12 78 PHE B C 1
ATOM 1715 O O . PHE B 1 78 ? -9.836 16.828 15.023 1 87.12 78 PHE B O 1
ATOM 1722 N N . ASN B 1 79 ? -7.754 16.516 15.906 1 87.25 79 ASN B N 1
ATOM 1723 C CA . ASN B 1 79 ? -8.008 15.086 15.992 1 87.25 79 ASN B CA 1
ATOM 1724 C C . ASN B 1 79 ? -8.672 14.711 17.312 1 87.25 79 ASN B C 1
ATOM 1726 O O . ASN B 1 79 ? -9.148 15.586 18.047 1 87.25 79 ASN B O 1
ATOM 1730 N N . ARG B 1 80 ? -8.758 13.469 17.5 1 85.31 80 ARG B N 1
ATOM 1731 C CA . ARG B 1 80 ? -9.492 13 18.672 1 85.31 80 ARG B CA 1
ATOM 1732 C C . ARG B 1 80 ? -8.773 13.391 19.953 1 85.31 80 ARG B C 1
ATOM 1734 O O . ARG B 1 80 ? -9.391 13.453 21.016 1 85.31 80 ARG B O 1
ATOM 1741 N N . TYR B 1 81 ? -7.551 13.727 19.891 1 82.38 81 TYR B N 1
ATOM 1742 C CA . TYR B 1 81 ? -6.754 14.094 21.047 1 82.38 81 TYR B CA 1
ATOM 1743 C C . TYR B 1 81 ? -6.691 15.609 21.219 1 82.38 81 TYR B C 1
ATOM 1745 O O . TYR B 1 81 ? -6.043 16.109 22.141 1 82.38 81 TYR B O 1
ATOM 1753 N N . GLY B 1 82 ? -7.301 16.297 20.266 1 82.88 82 GLY B N 1
ATOM 1754 C CA . GLY B 1 82 ? -7.344 17.734 20.359 1 82.88 82 GLY B CA 1
ATOM 1755 C C . GLY B 1 82 ? -6.148 18.422 19.719 1 82.88 82 GLY B C 1
ATOM 1756 O O . GLY B 1 82 ? -5.824 19.562 20.047 1 82.88 82 GLY B O 1
ATOM 1757 N N . PHE B 1 83 ? -5.488 17.688 18.859 1 87.62 83 PHE B N 1
ATOM 1758 C CA . PHE B 1 83 ? -4.297 18.266 18.234 1 87.62 83 PHE B CA 1
ATOM 1759 C C . PHE B 1 83 ? -4.531 18.516 16.75 1 87.62 83 PHE B C 1
ATOM 1761 O O . PHE B 1 83 ? -5.172 17.719 16.062 1 87.62 83 PHE B O 1
ATOM 1768 N N . THR B 1 84 ? -3.961 19.641 16.359 1 90.62 84 THR B N 1
ATOM 1769 C CA . THR B 1 84 ? -3.842 19.922 14.93 1 90.62 84 THR B CA 1
ATOM 1770 C C . THR B 1 84 ? -2.514 19.391 14.391 1 90.62 84 THR B C 1
ATOM 1772 O O . THR B 1 84 ? -1.601 19.094 15.164 1 90.62 84 THR B O 1
ATOM 1775 N N . PRO B 1 85 ? -2.432 19.359 13.086 1 94.56 85 PRO B N 1
ATOM 1776 C CA . PRO B 1 85 ? -1.146 18.938 12.523 1 94.56 85 PRO B CA 1
ATOM 1777 C C . PRO B 1 85 ? 0.011 19.828 12.953 1 94.56 85 PRO B C 1
ATOM 1779 O O . PRO B 1 85 ? 1.099 19.328 13.258 1 94.56 85 PRO B O 1
ATOM 1782 N N . LEU B 1 86 ? -0.21 21.078 13.062 1 92.25 86 LEU B N 1
ATOM 1783 C CA . LEU B 1 86 ? 0.838 22 13.516 1 92.25 86 LEU B CA 1
ATOM 1784 C C . LEU B 1 86 ? 1.23 21.703 14.961 1 92.25 86 LEU B C 1
ATOM 1786 O O . LEU B 1 86 ? 2.418 21.641 15.289 1 92.25 86 LEU B O 1
ATOM 1790 N N . MET B 1 87 ? 0.241 21.516 15.758 1 88.06 87 MET B N 1
ATOM 1791 C CA . MET B 1 87 ? 0.505 21.172 17.156 1 88.06 87 MET B CA 1
ATOM 1792 C C . MET B 1 87 ? 1.328 19.906 17.266 1 88.06 87 MET B C 1
ATOM 1794 O O . MET B 1 87 ? 2.303 19.844 18.016 1 88.06 87 MET B O 1
ATOM 1798 N N . ILE B 1 88 ? 0.988 18.906 16.516 1 90.75 88 ILE B N 1
ATOM 1799 C CA . ILE B 1 88 ? 1.711 17.641 16.5 1 90.75 88 ILE B CA 1
ATOM 1800 C C . ILE B 1 88 ? 3.158 17.875 16.078 1 90.75 88 ILE B C 1
ATOM 1802 O O . ILE B 1 88 ? 4.086 17.344 16.688 1 90.75 88 ILE B O 1
ATOM 1806 N N . SER B 1 89 ? 3.344 18.625 15.062 1 93.5 89 SER B N 1
ATOM 1807 C CA . SER B 1 89 ? 4.68 18.891 14.547 1 93.5 89 SER B CA 1
ATOM 1808 C C . SER B 1 89 ? 5.562 19.547 15.609 1 93.5 89 SER B C 1
ATOM 1810 O O . SER B 1 89 ? 6.75 19.234 15.711 1 93.5 89 SER B O 1
ATOM 1812 N N . ILE B 1 90 ? 4.969 20.422 16.344 1 85.25 90 ILE B N 1
ATOM 1813 C CA . ILE B 1 90 ? 5.703 21.156 17.359 1 85.25 90 ILE B CA 1
ATOM 1814 C C . ILE B 1 90 ? 6.004 20.25 18.547 1 85.25 90 ILE B C 1
ATOM 1816 O O . ILE B 1 90 ? 7.145 20.188 19 1 85.25 90 ILE B O 1
ATOM 1820 N N . ILE B 1 91 ? 5.031 19.547 18.953 1 83.69 91 ILE B N 1
ATOM 1821 C CA . ILE B 1 91 ? 5.168 18.688 20.125 1 83.69 91 ILE B CA 1
ATOM 1822 C C . ILE B 1 91 ? 6.215 17.609 19.844 1 83.69 91 ILE B C 1
ATOM 1824 O O . ILE B 1 91 ? 6.996 17.25 20.719 1 83.69 91 ILE B O 1
ATOM 1828 N N . HIS B 1 92 ? 6.246 17.109 18.656 1 89.88 92 HIS B N 1
ATOM 1829 C CA . HIS B 1 92 ? 7.168 16.031 18.297 1 89.88 92 HIS B CA 1
ATOM 1830 C C . HIS B 1 92 ? 8.5 16.594 17.812 1 89.88 92 HIS B C 1
ATOM 1832 O O . HIS B 1 92 ? 9.359 15.844 17.328 1 89.88 92 HIS B O 1
ATOM 1838 N N . ASP B 1 93 ? 8.602 17.844 17.828 1 86.38 93 ASP B N 1
ATOM 1839 C CA . ASP B 1 93 ? 9.828 18.547 17.453 1 86.38 93 ASP B CA 1
ATOM 1840 C C . ASP B 1 93 ? 10.281 18.156 16.047 1 86.38 93 ASP B C 1
ATOM 1842 O O . ASP B 1 93 ? 11.438 17.781 15.844 1 86.38 93 ASP B O 1
ATOM 1846 N N . ASN B 1 94 ? 9.391 18.031 15.18 1 87.5 94 ASN B N 1
ATOM 1847 C CA . ASN B 1 94 ? 9.695 17.781 13.773 1 87.5 94 ASN B CA 1
ATOM 1848 C C . ASN B 1 94 ? 10.25 19.031 13.094 1 87.5 94 ASN B C 1
ATOM 1850 O O . ASN B 1 94 ? 9.547 20.047 12.984 1 87.5 94 ASN B O 1
ATOM 1854 N N . PRO B 1 95 ? 11.359 18.969 12.695 1 85.19 95 PRO B N 1
ATOM 1855 C CA . PRO B 1 95 ? 12.016 20.188 12.234 1 85.19 95 PRO B CA 1
ATOM 1856 C C . PRO B 1 95 ? 11.477 20.672 10.891 1 85.19 95 PRO B C 1
ATOM 1858 O O . PRO B 1 95 ? 11.586 21.859 10.57 1 85.19 95 PRO B O 1
ATOM 1861 N N . SER B 1 96 ? 10.984 19.828 10.195 1 92.94 96 SER B N 1
ATOM 1862 C CA . SER B 1 96 ? 10.648 20.188 8.828 1 92.94 96 SER B CA 1
ATOM 1863 C C . SER B 1 96 ? 9.141 20.391 8.664 1 92.94 96 SER B C 1
ATOM 1865 O O . SER B 1 96 ? 8.711 21.219 7.867 1 92.94 96 SER B O 1
ATOM 1867 N N . ALA B 1 97 ? 8.422 19.703 9.5 1 95.44 97 ALA B N 1
ATOM 1868 C CA . ALA B 1 97 ? 6.977 19.688 9.266 1 95.44 97 ALA B CA 1
ATOM 1869 C C . ALA B 1 97 ? 6.348 21.031 9.648 1 95.44 97 ALA B C 1
ATOM 1871 O O . ALA B 1 97 ? 5.504 21.562 8.922 1 95.44 97 ALA B O 1
ATOM 1872 N N . ALA B 1 98 ? 6.715 21.578 10.766 1 91 98 ALA B N 1
ATOM 1873 C CA . ALA B 1 98 ? 6.133 22.828 11.234 1 91 98 ALA B CA 1
ATOM 1874 C C . ALA B 1 98 ? 6.367 23.953 10.227 1 91 98 ALA B C 1
ATOM 1876 O O . ALA B 1 98 ? 5.418 24.609 9.789 1 91 98 ALA B O 1
ATOM 1877 N N . PRO B 1 99 ? 7.547 24.125 9.758 1 91 99 PRO B N 1
ATOM 1878 C CA . PRO B 1 99 ? 7.766 25.156 8.727 1 91 99 PRO B CA 1
ATOM 1879 C C . PRO B 1 99 ? 6.961 24.891 7.457 1 91 99 PRO B C 1
ATOM 1881 O O . PRO B 1 99 ? 6.43 25.828 6.852 1 91 99 PRO B O 1
ATOM 1884 N N . GLN B 1 100 ? 6.875 23.688 7.043 1 94.94 100 GLN B N 1
ATOM 1885 C CA . GLN B 1 100 ? 6.109 23.359 5.848 1 94.94 100 GLN B CA 1
ATOM 1886 C C . GLN B 1 100 ? 4.641 23.734 6.008 1 94.94 100 GLN B C 1
ATOM 1888 O O . GLN B 1 100 ? 4.031 24.297 5.09 1 94.94 100 GLN B O 1
ATOM 1893 N N . LEU B 1 101 ? 4.113 23.422 7.164 1 95.38 101 LEU B N 1
ATOM 1894 C CA . LEU B 1 101 ? 2.719 23.75 7.449 1 95.38 101 LEU B CA 1
ATOM 1895 C C . LEU B 1 101 ? 2.498 25.266 7.449 1 95.38 101 LEU B C 1
ATOM 1897 O O . LEU B 1 101 ? 1.572 25.75 6.801 1 95.38 101 LEU B O 1
ATOM 1901 N N . LEU B 1 102 ? 3.318 25.969 8.078 1 90.5 102 LEU B N 1
ATOM 1902 C CA . LEU B 1 102 ? 3.178 27.406 8.227 1 90.5 102 LEU B CA 1
ATOM 1903 C C . LEU B 1 102 ? 3.365 28.109 6.891 1 90.5 102 LEU B C 1
ATOM 1905 O O . LEU B 1 102 ? 2.684 29.094 6.602 1 90.5 102 LEU B O 1
ATOM 1909 N N . TRP B 1 103 ? 4.18 27.594 6.137 1 89.69 103 TRP B N 1
ATOM 1910 C CA . TRP B 1 103 ? 4.43 28.188 4.824 1 89.69 103 TRP B CA 1
ATOM 1911 C C . TRP B 1 103 ? 3.266 27.906 3.875 1 89.69 103 TRP B C 1
ATOM 1913 O O . TRP B 1 103 ? 2.834 28.797 3.137 1 89.69 103 TRP B O 1
ATOM 1923 N N . SER B 1 104 ? 2.812 26.75 3.924 1 91.69 104 SER B N 1
ATOM 1924 C CA . SER B 1 104 ? 1.77 26.328 2.99 1 91.69 104 SER B CA 1
ATOM 1925 C C . SER B 1 104 ? 0.399 26.828 3.434 1 91.69 104 SER B C 1
ATOM 1927 O O . SER B 1 104 ? -0.468 27.094 2.6 1 91.69 104 SER B O 1
ATOM 1929 N N . ARG B 1 105 ? 0.288 26.859 4.723 1 91.56 105 ARG B N 1
ATOM 1930 C CA . ARG B 1 105 ? -0.988 27.25 5.309 1 91.56 105 ARG B CA 1
ATOM 1931 C C . ARG B 1 105 ? -0.778 28.188 6.496 1 91.56 105 ARG B C 1
ATOM 1933 O O . ARG B 1 105 ? -0.937 27.781 7.648 1 91.56 105 ARG B O 1
ATOM 1940 N N . PRO B 1 106 ? -0.635 29.406 6.207 1 83.69 106 PRO B N 1
ATOM 1941 C CA . PRO B 1 106 ? -0.298 30.328 7.297 1 83.69 106 PRO B CA 1
ATOM 1942 C C . PRO B 1 106 ? -1.41 30.438 8.336 1 83.69 106 PRO B C 1
ATOM 1944 O O . PRO B 1 106 ? -1.14 30.719 9.508 1 83.69 106 PRO B O 1
ATOM 1947 N N . GLY B 1 107 ? -2.617 30.172 7.996 1 86.62 107 GLY B N 1
ATOM 1948 C CA . GLY B 1 107 ? -3.74 30.281 8.914 1 86.62 107 GLY B CA 1
ATOM 1949 C C . GLY B 1 107 ? -3.674 29.281 10.055 1 86.62 107 GLY B C 1
ATOM 1950 O O . GLY B 1 107 ? -4.34 29.453 11.078 1 86.62 107 GLY B O 1
ATOM 1951 N N . CYS B 1 108 ? -2.867 28.312 9.859 1 89.31 108 CYS B N 1
ATOM 1952 C CA . CYS B 1 108 ? -2.809 27.297 10.898 1 89.31 108 CYS B CA 1
ATOM 1953 C C . CYS B 1 108 ? -2.121 27.828 12.148 1 89.31 108 CYS B C 1
ATOM 1955 O O . CYS B 1 108 ? -2.336 27.312 13.25 1 89.31 108 CYS B O 1
ATOM 1957 N N . ALA B 1 109 ? -1.315 28.859 11.977 1 82.94 109 ALA B N 1
ATOM 1958 C CA . ALA B 1 109 ? -0.635 29.469 13.109 1 82.94 109 ALA B CA 1
ATOM 1959 C C . ALA B 1 109 ? -1.636 30.109 14.07 1 82.94 109 ALA B C 1
ATOM 1961 O O . ALA B 1 109 ? -1.464 30.047 15.289 1 82.94 109 ALA B O 1
ATOM 1962 N N . GLU B 1 110 ? -2.604 30.703 13.555 1 83.19 110 GLU B N 1
ATOM 1963 C CA . GLU B 1 110 ? -3.617 31.359 14.375 1 83.19 110 GLU B CA 1
ATOM 1964 C C . GLU B 1 110 ? -4.367 30.359 15.234 1 83.19 110 GLU B C 1
ATOM 1966 O O . GLU B 1 110 ? -4.668 30.625 16.406 1 83.19 110 GLU B O 1
ATOM 1971 N N . ILE B 1 111 ? -4.625 29.312 14.719 1 77.94 111 ILE B N 1
ATOM 1972 C CA . ILE B 1 111 ? -5.348 28.266 15.445 1 77.94 111 ILE B CA 1
ATOM 1973 C C . ILE B 1 111 ? -4.477 27.734 16.578 1 77.94 111 ILE B C 1
ATOM 1975 O O . ILE B 1 111 ? -4.965 27.516 17.703 1 77.94 111 ILE B O 1
ATOM 1979 N N . TRP B 1 112 ? -3.299 27.484 16.219 1 78.19 112 TRP B N 1
ATOM 1980 C CA . TRP B 1 112 ? -2.346 27.047 17.234 1 78.19 112 TRP B CA 1
ATOM 1981 C C . TRP B 1 112 ? -2.256 28.047 18.375 1 78.19 112 TRP B C 1
ATOM 1983 O O . TRP B 1 112 ? -2.307 27.672 19.547 1 78.19 112 TRP B O 1
ATOM 1993 N N . ARG B 1 113 ? -2.178 29.312 18.172 1 75.88 113 ARG B N 1
ATOM 1994 C CA . ARG B 1 113 ? -2.084 30.375 19.172 1 75.88 113 ARG B CA 1
ATOM 1995 C C . ARG B 1 113 ? -3.33 30.406 20.047 1 75.88 113 ARG B C 1
ATOM 1997 O O . ARG B 1 113 ? -3.229 30.484 21.281 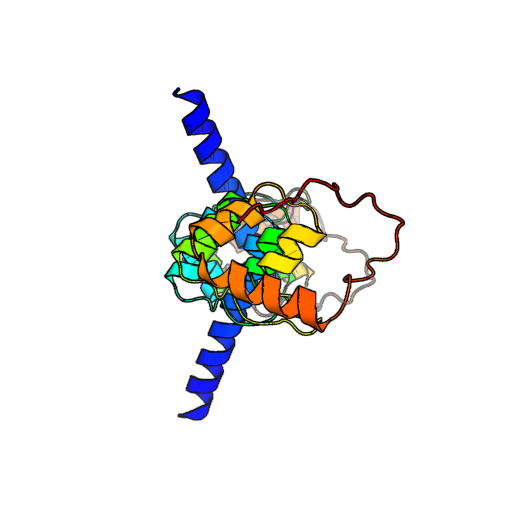1 75.88 113 ARG B O 1
ATOM 2004 N N . LYS B 1 114 ? -4.395 30.312 19.469 1 76.69 114 LYS B N 1
ATOM 2005 C CA . LYS B 1 114 ? -5.66 30.359 20.188 1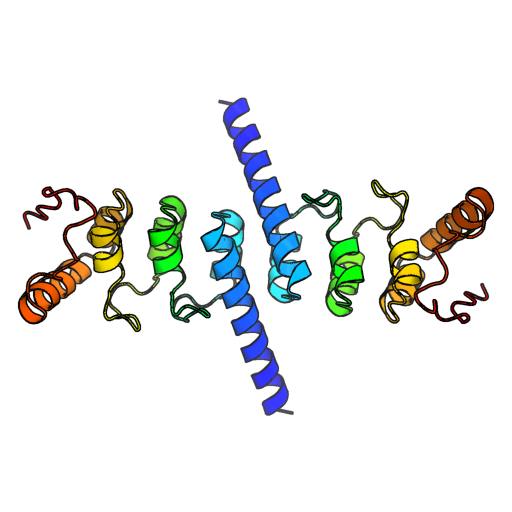 76.69 114 LYS B CA 1
ATOM 2006 C C . LYS B 1 114 ? -5.809 29.156 21.125 1 76.69 114 LYS B C 1
ATOM 2008 O O . LYS B 1 114 ? -6.324 29.281 22.234 1 76.69 114 LYS B O 1
ATOM 2013 N N . SER B 1 115 ? -5.379 28.031 20.656 1 71.88 115 SER B N 1
ATOM 2014 C CA . SER B 1 115 ? -5.492 26.797 21.438 1 71.88 115 SER B CA 1
ATOM 2015 C C . SER B 1 115 ? -4.508 26.797 22.609 1 71.88 115 SER B C 1
ATOM 2017 O O . SER B 1 115 ? -4.82 26.297 23.688 1 71.88 115 SER B O 1
ATOM 2019 N N . TYR B 1 116 ? -3.373 27.234 22.234 1 64.75 116 TYR B N 1
ATOM 2020 C CA . TYR B 1 116 ? -2.361 27.344 23.281 1 64.75 116 TYR B CA 1
ATOM 2021 C C . TYR B 1 116 ? -2.836 28.266 24.406 1 64.75 116 TYR B C 1
ATOM 2023 O O . TYR B 1 116 ? -2.615 27.969 25.594 1 64.75 116 TYR B O 1
ATOM 2031 N N . ARG B 1 117 ? -3.342 29.344 24.125 1 59.34 117 ARG B N 1
ATOM 2032 C CA . ARG B 1 117 ? -3.857 30.297 25.094 1 59.34 117 ARG B CA 1
ATOM 2033 C C . ARG B 1 117 ? -4.984 29.672 25.922 1 59.34 117 ARG B C 1
ATOM 2035 O O . ARG B 1 117 ? -5.094 29.922 27.125 1 59.34 117 ARG B O 1
ATOM 2042 N N . ARG B 1 118 ? -5.863 29 25.281 1 53.66 118 ARG B N 1
ATOM 2043 C CA . ARG B 1 118 ? -7.023 28.438 25.953 1 53.66 118 ARG B CA 1
ATOM 2044 C C . ARG B 1 118 ? -6.621 27.266 26.844 1 53.66 118 ARG B C 1
ATOM 2046 O O . ARG B 1 118 ? -7.16 27.094 27.938 1 53.66 118 ARG B O 1
ATOM 2053 N N . THR B 1 119 ? -6.043 26.234 26.234 1 51.22 119 THR B N 1
ATOM 2054 C CA . THR B 1 119 ? -5.777 25.031 27.016 1 51.22 119 THR B CA 1
ATOM 2055 C C . THR B 1 119 ? -4.645 25.266 28 1 51.22 119 THR B C 1
ATOM 2057 O O . THR B 1 119 ? -4.422 24.453 28.906 1 51.22 119 THR B O 1
ATOM 2060 N N . GLY B 1 120 ? -4.23 26.406 28.547 1 47.12 120 GLY B N 1
ATOM 2061 C CA . GLY B 1 120 ? -2.988 26.562 29.297 1 47.12 120 GLY B CA 1
ATOM 2062 C C . GLY B 1 120 ? -1.801 25.906 28.609 1 47.12 120 GLY B C 1
ATOM 2063 O O . GLY B 1 120 ? -1.949 25.297 27.547 1 47.12 120 GLY B O 1
ATOM 2064 N N . ARG B 1 121 ? -0.459 25.953 29.297 1 42.5 121 ARG B N 1
ATOM 2065 C CA . ARG B 1 121 ? 0.729 25.25 28.844 1 42.5 121 ARG B CA 1
ATOM 2066 C C . ARG B 1 121 ? 0.398 23.797 28.484 1 42.5 121 ARG B C 1
ATOM 2068 O O . A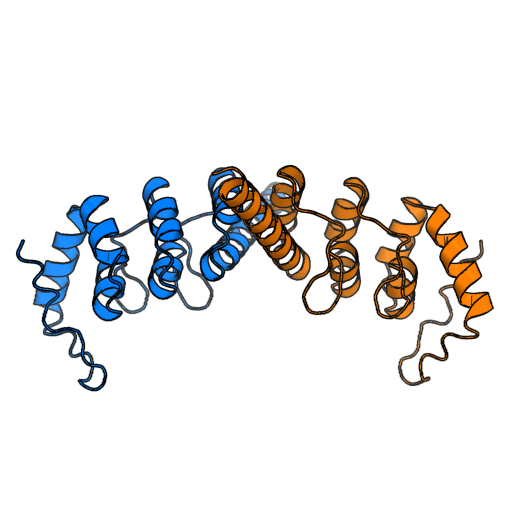RG B 1 121 ? -0.277 23.109 29.25 1 42.5 121 ARG B O 1
ATOM 2075 N N . ILE B 1 122 ? -0.035 23.328 27.297 1 41.34 122 ILE B N 1
ATOM 2076 C CA . ILE B 1 122 ? 0.096 21.875 27.141 1 41.34 122 ILE B CA 1
ATOM 2077 C C . ILE B 1 122 ? 1.1 21.328 28.156 1 41.34 122 ILE B C 1
ATOM 2079 O O . ILE B 1 122 ? 2.283 21.672 28.109 1 41.34 122 ILE B O 1
ATOM 2083 N N . GLU B 1 123 ? 0.796 21.375 29.438 1 39.31 123 GLU B N 1
ATOM 2084 C CA . GLU B 1 123 ? 1.616 20.656 30.406 1 39.31 123 GLU B CA 1
ATOM 2085 C C . GLU B 1 123 ? 2.133 19.344 29.844 1 39.31 123 GLU B C 1
ATOM 2087 O O . GLU B 1 123 ? 1.414 18.344 29.812 1 39.31 123 GLU B O 1
ATOM 2092 N N . TYR B 1 124 ? 2.637 19.234 28.656 1 38.66 124 TYR B N 1
ATOM 2093 C CA . TYR B 1 124 ? 3.404 18.031 28.328 1 38.66 124 TYR B CA 1
ATOM 2094 C C . TYR B 1 124 ? 4.301 17.641 29.5 1 38.66 124 TYR B C 1
ATOM 2096 O O . TYR B 1 124 ? 4.848 18.5 30.188 1 38.66 124 TYR B O 1
ATOM 2104 N N . GLU B 1 125 ? 3.959 16.734 30.375 1 36.62 125 GLU B N 1
ATOM 2105 C CA . GLU B 1 125 ? 4.883 16.188 31.359 1 36.62 125 GLU B CA 1
ATOM 2106 C C . GLU B 1 125 ? 6.332 16.344 30.906 1 36.62 125 GLU B C 1
ATOM 2108 O O . GLU B 1 125 ? 6.633 16.234 29.719 1 36.62 125 GLU B O 1
ATOM 2113 N N . GLU B 1 126 ? 7.273 17.062 31.625 1 34.09 126 GLU B N 1
ATOM 2114 C CA . GLU B 1 126 ? 8.688 17.438 31.672 1 34.09 126 GLU B CA 1
ATOM 2115 C C . GLU B 1 126 ? 9.562 16.328 31.078 1 34.09 126 GLU B C 1
ATOM 2117 O O . GLU B 1 126 ? 10.789 16.438 31.109 1 34.09 126 GLU B O 1
ATOM 2122 N N . GLY B 1 127 ? 9.234 15.062 31.141 1 34.88 127 GLY B N 1
ATOM 2123 C CA . GLY B 1 127 ? 10.43 14.289 30.844 1 34.88 127 GLY B CA 1
ATOM 2124 C C . GLY B 1 127 ? 11.094 14.695 29.531 1 34.88 127 GLY B C 1
ATOM 2125 O O . GLY B 1 127 ? 12.281 14.438 29.328 1 34.88 127 GLY B O 1
ATOM 2126 N N . GLY B 1 128 ? 10.477 14.523 28.297 1 33.56 128 GLY B N 1
ATOM 2127 C CA . GLY B 1 128 ? 11.336 14.773 27.141 1 33.56 128 GLY B CA 1
ATOM 2128 C C . GLY B 1 128 ? 11.523 16.25 26.844 1 33.56 128 GLY B C 1
ATOM 2129 O O . GLY B 1 128 ? 10.711 17.078 27.281 1 33.56 128 GLY B O 1
ATOM 2130 N N . ASN B 1 129 ? 12.688 16.875 26.891 1 32.38 129 ASN B N 1
ATOM 2131 C CA . ASN B 1 129 ? 13.281 18.156 26.516 1 32.38 129 ASN B CA 1
ATOM 2132 C C . ASN B 1 129 ? 12.578 18.766 25.312 1 32.38 129 ASN B C 1
ATOM 2134 O O . ASN B 1 129 ? 12.547 18.172 24.234 1 32.38 129 ASN B O 1
ATOM 2138 N N . PHE B 1 130 ? 11.375 19.219 25.344 1 35.31 130 PHE B N 1
ATOM 2139 C CA . PHE B 1 130 ? 10.984 20 24.172 1 35.31 130 PHE B CA 1
ATOM 2140 C C . PHE B 1 130 ? 12.062 21 23.797 1 35.31 130 PHE B C 1
ATOM 2142 O O . PHE B 1 130 ? 12.719 21.578 24.672 1 35.31 130 PHE B O 1
ATOM 2149 N N . PRO B 1 131 ? 12.617 21.047 22.641 1 34.62 131 PRO B N 1
ATOM 2150 C CA . PRO B 1 131 ? 13.523 22.172 22.438 1 34.62 131 PRO B CA 1
ATOM 2151 C C . PRO B 1 131 ? 12.859 23.516 22.719 1 34.62 131 PRO B C 1
ATOM 2153 O O . PRO B 1 131 ? 11.648 23.672 22.531 1 34.62 131 PRO B O 1
ATOM 2156 N N . ASN B 1 132 ? 13.039 24.297 23.812 1 34.59 132 ASN B N 1
ATOM 2157 C CA . ASN B 1 132 ? 12.828 25.719 24.094 1 34.59 132 ASN B CA 1
ATOM 2158 C C . ASN B 1 132 ? 12.586 26.5 22.812 1 34.59 132 ASN B C 1
ATOM 2160 O O . ASN B 1 132 ? 11.836 27.484 22.812 1 34.59 132 ASN B O 1
ATOM 2164 N N . ASN B 1 133 ? 13.328 26.312 21.688 1 34.19 133 ASN B N 1
ATOM 2165 C CA . ASN B 1 133 ? 13.492 27.297 20.625 1 34.19 133 ASN B CA 1
ATOM 2166 C C . ASN B 1 133 ? 12.297 27.312 19.688 1 34.19 133 ASN B C 1
ATOM 2168 O O . ASN B 1 133 ? 12.406 27.781 18.547 1 34.19 133 ASN B O 1
ATOM 2172 N N . ILE B 1 134 ? 11.289 26.578 19.812 1 36.75 134 ILE B N 1
ATOM 2173 C CA . ILE B 1 134 ? 10.32 26.875 18.766 1 36.75 134 ILE B CA 1
ATOM 2174 C C . ILE B 1 134 ? 9.703 28.25 19 1 36.75 134 ILE B C 1
ATOM 2176 O O . ILE B 1 134 ? 8.773 28.391 19.797 1 36.75 134 ILE B O 1
ATOM 2180 N N . PHE B 1 135 ? 10.383 29.281 19.422 1 33.22 135 PHE B N 1
ATOM 2181 C CA . PHE B 1 135 ? 9.977 30.672 19.297 1 33.22 135 PHE B CA 1
ATOM 2182 C C . PHE B 1 135 ? 9.328 30.922 17.922 1 33.22 135 PHE B C 1
ATOM 2184 O O . PHE B 1 135 ? 10 30.828 16.891 1 33.22 135 PHE B O 1
ATOM 2191 N N . VAL B 1 136 ? 8.227 30.406 17.578 1 32.78 136 VAL B N 1
ATOM 2192 C CA . VAL B 1 136 ? 7.598 31.062 16.453 1 32.78 136 VAL B CA 1
ATOM 2193 C C . VAL B 1 136 ? 7.5 32.562 16.719 1 32.78 136 VAL B C 1
ATOM 2195 O O . VAL B 1 136 ? 6.785 33 17.625 1 32.78 136 VAL B O 1
ATOM 2198 N N . GLU B 1 137 ? 8.531 33.344 16.812 1 30.2 137 GLU B N 1
ATOM 2199 C CA . GLU B 1 137 ? 8.438 34.812 16.703 1 30.2 137 GLU B CA 1
ATOM 2200 C C . GLU B 1 137 ? 7.535 35.219 15.539 1 30.2 137 GLU B C 1
ATOM 2202 O O . GLU B 1 137 ? 7.906 35.062 14.375 1 30.2 137 GLU B O 1
ATOM 2207 N N . ILE B 1 138 ? 6.266 34.938 15.562 1 24.58 138 ILE B N 1
ATOM 2208 C CA . ILE B 1 138 ? 5.426 35.781 14.711 1 24.58 138 ILE B CA 1
ATOM 2209 C C . ILE B 1 138 ? 5.43 37.219 15.219 1 24.58 138 ILE B C 1
ATOM 2211 O O . ILE B 1 138 ? 5.461 37.438 16.422 1 24.58 138 ILE B O 1
#

Secondary structure (DSSP, 8-state):
-HHHHHHHHHHHHHHHHHHHHHHHHHT-HHHHHHHHHHT--SS---TTS--HHHHHHHTT-HHHHHHHHHTT---S---TTS--HHHHHHHTT-TTHHHHHHHH-THHHHHHHHHHHHH-S----TTS---TT-----/-HHHHHHHHHHHHHHHHHHHHHHHHHT-HHHHHHHHHHT--SS---TTS--HHHHHHHTT-HHHHHHHHHTT---S---TTS--HHHHHHHTT-TTHHHHHHHH-THHHHHHHHHHHHH-S----TTS---TT-----

InterPro domains:
  IPR002110 Ankyrin repeat [PF12796] (21-102)
  IPR036770 Ankyrin repeat-containing domain superfamily [G3DSA:1.25.40.20] (1-118)
  IPR036770 Ankyrin repeat-containing domain superfamily [SSF48403] (8-102)

pLDDT: mean 82.53, std 21.4, range [24.48, 98.62]

Nearest PDB structures (foldseek):
  5le8-assembly2_B  TM=9.342E-01  e=1.325E-04  synthetic construct
  6z4s-assembly1_AAA  TM=9.319E-01  e=1.633E-04  Rattus norvegicus
  5ooy-assembly2_E  TM=8.326E-01  e=7.457E-05  synthetic construct
  5kba-assembly1_B  TM=9.243E-01  e=3.972E-04  synthetic construct
  3uxg-assembly1_A  TM=9.558E-01  e=4.896E-04  Homo sapiens

Sequence (276 aa):
MLNVEETDRETKKMDMFFALCMTVEKGYLLAAKLLIDYGAPLDRLNEVDLKPLEIAILEEQEAMVSLLLSHNAPVNGFNRYGFTPLMISIIHDNPSAAPQLLWSRPGCAEIWRKSYRRTGRIEYEEGGNFPNNIFVEIMLNVEETDRETKKMDMFFALCMTVEKGYLLAAKLLIDYGAPLDRLNEVDLKPLEIAILEEQEAMVSLLLSHNAPVNGFNRYGFTPLMISIIHDNPSAAPQLLWSRPGCAEIWRKSYRRTGRIEYEEGGNFPNNIFVEI

Organism: Rodentolepis nana (NCBI:txid102285)